Protein AF-A0A060Z8V2-F1 (afdb_monomer)

Foldseek 3Di:
DWDWDWDWDDDDQKIKIKIKTWDFDQDPDVRDTDIDIDIDIDIDGNQDFWDWDWDDDQWKIKIKIFRAQDDDQWWKDKQHDTDDPVQCVPAWDDDNGMIIGIDTLPDPSKAWADDDQFKTKIKMKMFTARPPPRDTSDIDMDIDIHGHHQWDADPVQKIKGKDFDHPVCQVDAQQQKAKCQSVFGAPDGDRTIGMGIDGLPDRPWDWDDDPQKIKIKIKIFGPPVVVVVCVVVDVDDDTDIDMYMDIDGNDDPPPPPPPPPVPPDPPPVPVDPDDFDKDKFWAPDPVNPHTDDPVCPPPDDDPPDDIDIDMDRPPDPDPVDDDWDAWDWDDPDPDPPDPPIGTPHHGTD

Organism: Oncorhynchus mykiss (NCBI:txid8022)

Radius of gyration: 38.15 Å; Cα contacts (8 Å, |Δi|>4): 602; chains: 1; bounding box: 82×90×103 Å

Structure (mmCIF, N/CA/C/O backbone):
data_AF-A0A060Z8V2-F1
#
_entry.id   AF-A0A060Z8V2-F1
#
loop_
_atom_site.group_PDB
_atom_site.id
_atom_site.type_symbol
_atom_site.label_atom_id
_atom_site.label_alt_id
_atom_site.label_comp_id
_atom_site.label_asym_id
_atom_site.label_entity_id
_atom_site.label_seq_id
_atom_site.pdbx_PDB_ins_code
_atom_site.Cartn_x
_atom_site.Cartn_y
_atom_site.Cartn_z
_atom_site.occupancy
_atom_site.B_iso_or_equiv
_atom_site.auth_seq_id
_atom_site.auth_comp_id
_atom_site.auth_asym_id
_atom_site.auth_atom_id
_atom_site.pdbx_PDB_model_num
ATOM 1 N N . MET A 1 1 ? 24.775 12.711 -65.629 1.00 46.62 1 MET A N 1
ATOM 2 C CA . MET A 1 1 ? 23.361 12.541 -65.232 1.00 46.62 1 MET A CA 1
ATOM 3 C C . MET A 1 1 ? 23.332 11.423 -64.206 1.00 46.62 1 MET A C 1
ATOM 5 O O . MET A 1 1 ? 23.812 10.347 -64.530 1.00 46.62 1 MET A O 1
ATOM 9 N N . LEU A 1 2 ? 22.910 11.700 -62.969 1.00 48.84 2 LEU A N 1
ATOM 10 C CA . LEU A 1 2 ? 22.766 10.667 -61.941 1.00 48.84 2 LEU A CA 1
ATOM 11 C C . LEU A 1 2 ? 21.395 10.017 -62.152 1.00 48.84 2 LEU A C 1
ATOM 13 O O . LEU A 1 2 ? 20.379 10.698 -62.036 1.00 48.84 2 LEU A O 1
ATOM 17 N N . LEU A 1 3 ? 21.366 8.739 -62.514 1.00 54.56 3 LEU A N 1
ATOM 18 C CA . LEU A 1 3 ? 20.147 7.935 -62.470 1.00 54.56 3 LEU A CA 1
ATOM 19 C C . LEU A 1 3 ? 20.159 7.195 -61.136 1.00 54.56 3 LEU A C 1
ATOM 21 O O . LEU A 1 3 ? 21.141 6.522 -60.821 1.00 54.56 3 LEU A O 1
ATOM 25 N N . THR A 1 4 ? 19.101 7.364 -60.347 1.00 60.22 4 THR A N 1
ATOM 26 C CA . THR A 1 4 ? 18.948 6.707 -59.050 1.00 60.22 4 THR A CA 1
ATOM 27 C C . THR A 1 4 ? 17.683 5.863 -59.038 1.00 60.22 4 THR A C 1
ATOM 29 O O . THR A 1 4 ? 16.629 6.294 -59.508 1.00 60.22 4 THR A O 1
ATOM 32 N N . SER A 1 5 ? 17.785 4.645 -58.506 1.00 66.06 5 SER A N 1
ATOM 33 C CA . SER A 1 5 ? 16.625 3.818 -58.168 1.00 66.06 5 SER A CA 1
ATOM 34 C C . SER A 1 5 ? 16.746 3.368 -56.714 1.00 66.06 5 SER A C 1
ATOM 36 O O . SER A 1 5 ? 17.810 2.923 -56.277 1.00 66.06 5 SER A O 1
ATOM 38 N N . LEU A 1 6 ? 15.676 3.575 -55.943 1.00 72.19 6 LEU A N 1
ATOM 39 C CA . LEU A 1 6 ? 15.594 3.189 -54.538 1.00 72.19 6 LEU A CA 1
ATOM 40 C C . LEU A 1 6 ? 14.710 1.950 -54.432 1.00 72.19 6 LEU A C 1
ATOM 42 O O . LEU A 1 6 ? 13.534 1.993 -54.797 1.00 72.19 6 LEU A O 1
ATOM 46 N N . GLN A 1 7 ? 15.268 0.864 -53.909 1.00 77.56 7 GLN A N 1
ATOM 47 C CA . GLN A 1 7 ? 14.548 -0.378 -53.668 1.00 77.56 7 GLN A CA 1
ATOM 48 C C . GLN A 1 7 ? 14.432 -0.624 -52.163 1.00 77.56 7 GLN A C 1
ATOM 50 O O . GLN A 1 7 ? 15.416 -0.554 -51.430 1.00 77.56 7 GLN A O 1
ATOM 55 N N . ARG A 1 8 ? 13.212 -0.917 -51.703 1.00 76.94 8 ARG A N 1
ATOM 56 C CA . ARG A 1 8 ? 12.919 -1.281 -50.313 1.00 76.94 8 ARG A CA 1
ATOM 57 C C . ARG A 1 8 ? 12.681 -2.784 -50.228 1.00 76.94 8 ARG A C 1
ATOM 59 O O . ARG A 1 8 ? 11.826 -3.300 -50.948 1.00 76.94 8 ARG A O 1
ATOM 66 N N . ARG A 1 9 ? 13.389 -3.464 -49.327 1.00 69.69 9 ARG A N 1
ATOM 67 C CA . ARG A 1 9 ? 13.167 -4.878 -48.995 1.00 69.69 9 ARG A CA 1
ATOM 68 C C . ARG A 1 9 ? 13.021 -5.019 -47.481 1.00 69.69 9 ARG A C 1
ATOM 70 O O . ARG A 1 9 ? 13.841 -4.481 -46.746 1.00 69.69 9 ARG A O 1
ATOM 77 N N . ALA A 1 10 ? 11.976 -5.708 -47.033 1.00 60.00 10 ALA A N 1
ATOM 78 C CA . ALA A 1 10 ? 11.732 -5.986 -45.620 1.00 60.00 10 ALA A CA 1
ATOM 79 C C . ALA A 1 10 ? 11.702 -7.503 -45.410 1.00 60.00 10 ALA A C 1
ATOM 81 O O . ALA A 1 10 ? 10.853 -8.182 -45.987 1.00 60.00 10 ALA A O 1
ATOM 82 N N . GLU A 1 11 ? 12.635 -8.023 -44.616 1.00 57.53 11 GLU A N 1
ATOM 83 C CA . GLU A 1 11 ? 12.756 -9.444 -44.273 1.00 57.53 11 GLU A CA 1
ATOM 84 C C . GLU A 1 11 ? 13.191 -9.560 -42.799 1.00 57.53 11 GLU A C 1
ATOM 86 O O . GLU A 1 11 ? 14.096 -8.857 -42.365 1.00 57.53 11 GLU A O 1
ATOM 91 N N . GLN A 1 12 ? 12.528 -10.425 -42.019 1.00 54.12 12 GLN A N 1
ATOM 92 C CA . GLN A 1 12 ? 12.925 -10.807 -40.647 1.00 54.12 12 GLN A CA 1
ATOM 93 C C . GLN A 1 12 ? 13.334 -9.644 -39.706 1.00 54.12 12 GLN A C 1
ATOM 95 O O . GLN A 1 12 ? 14.380 -9.694 -39.068 1.00 54.12 12 GLN A O 1
ATOM 100 N N . GLY A 1 13 ? 12.511 -8.593 -39.595 1.00 55.09 13 GLY A N 1
ATOM 101 C CA . GLY A 1 13 ? 12.760 -7.485 -38.650 1.00 55.09 13 GLY A CA 1
ATOM 102 C C . GLY A 1 13 ? 13.872 -6.520 -39.073 1.00 55.09 13 GLY A C 1
ATOM 103 O O . GLY A 1 13 ? 14.322 -5.698 -38.276 1.00 55.09 13 GLY A O 1
ATOM 104 N N . VAL A 1 14 ? 14.317 -6.608 -40.327 1.00 63.09 14 VAL A N 1
ATOM 105 C CA . VAL A 1 14 ? 15.277 -5.692 -40.931 1.00 63.09 14 VAL A CA 1
ATOM 106 C C . VAL A 1 14 ? 14.667 -5.105 -42.201 1.00 63.09 14 VAL A C 1
ATOM 108 O O . VAL A 1 14 ? 14.239 -5.826 -43.108 1.00 63.09 14 VAL A O 1
ATOM 111 N N . THR A 1 15 ? 14.649 -3.778 -42.283 1.00 73.19 15 THR A N 1
ATOM 112 C CA . THR A 1 15 ? 14.305 -3.049 -43.501 1.00 73.19 15 THR A CA 1
ATOM 113 C C . THR A 1 15 ? 15.592 -2.551 -44.159 1.00 73.19 15 THR A C 1
ATOM 115 O O . THR A 1 15 ? 16.262 -1.656 -43.647 1.00 73.19 15 THR A O 1
ATOM 118 N N . THR A 1 16 ? 15.929 -3.098 -45.327 1.00 77.81 16 THR A N 1
ATOM 119 C CA . THR A 1 16 ? 17.090 -2.672 -46.121 1.00 77.81 16 THR A CA 1
ATOM 120 C C . THR A 1 16 ? 16.641 -1.736 -47.239 1.00 77.81 16 THR A C 1
ATOM 122 O O . THR A 1 16 ? 15.755 -2.061 -48.039 1.00 77.81 16 THR A O 1
ATOM 125 N N . PHE A 1 17 ? 17.265 -0.564 -47.299 1.00 81.94 17 PHE A N 1
ATOM 126 C CA . PHE A 1 17 ? 17.132 0.402 -48.380 1.00 81.94 17 PHE A CA 1
ATOM 127 C C . PHE A 1 17 ? 18.357 0.304 -49.279 1.00 81.94 17 PHE A C 1
ATOM 129 O O . PHE A 1 17 ? 19.457 0.673 -48.874 1.00 81.94 17 PHE A O 1
ATOM 136 N N . THR A 1 18 ? 18.159 -0.166 -50.503 1.00 81.88 18 THR A N 1
ATOM 137 C CA . THR A 1 18 ? 19.224 -0.277 -51.499 1.00 81.88 18 THR A CA 1
ATOM 138 C C . THR A 1 18 ? 19.083 0.860 -52.498 1.00 81.88 18 THR A C 1
ATOM 140 O O . THR A 1 18 ? 18.061 0.982 -53.178 1.00 81.88 18 THR A O 1
ATOM 143 N N . LEU A 1 19 ? 20.110 1.699 -52.593 1.00 84.44 19 LEU A N 1
ATOM 144 C CA . LEU A 1 19 ? 20.200 2.781 -53.563 1.00 84.44 19 LEU A CA 1
ATOM 145 C C . LEU A 1 19 ? 21.204 2.402 -54.651 1.00 84.44 19 LEU A C 1
ATOM 147 O O . LEU A 1 19 ? 22.403 2.292 -54.393 1.00 84.44 19 LEU A O 1
ATOM 151 N N . GLN A 1 20 ? 20.721 2.240 -55.881 1.00 84.31 20 GLN A N 1
ATOM 152 C CA . GLN A 1 20 ? 21.592 2.074 -57.042 1.00 84.31 20 GLN A CA 1
ATOM 153 C C . GLN A 1 20 ? 21.981 3.444 -57.598 1.00 84.31 20 GLN A C 1
ATOM 155 O O . GLN A 1 20 ? 21.117 4.255 -57.940 1.00 84.31 20 GLN A O 1
ATOM 160 N N . LEU A 1 21 ? 23.286 3.691 -57.693 1.00 84.25 21 LEU A N 1
ATOM 161 C CA . LEU A 1 21 ? 23.887 4.917 -58.204 1.00 84.25 21 LEU A CA 1
ATOM 162 C C . LEU A 1 21 ? 24.627 4.609 -59.504 1.00 84.25 21 LEU A C 1
ATOM 164 O O . LEU A 1 21 ? 25.499 3.745 -59.529 1.00 84.25 21 LEU A O 1
ATOM 168 N N . ILE A 1 22 ? 24.328 5.346 -60.573 1.00 85.94 22 ILE A N 1
ATOM 169 C CA . ILE A 1 22 ? 25.101 5.279 -61.820 1.00 85.94 22 ILE A CA 1
ATOM 170 C C . ILE A 1 22 ? 25.837 6.606 -62.015 1.00 85.94 22 ILE A C 1
ATOM 172 O O . ILE A 1 22 ? 25.223 7.652 -62.243 1.00 85.94 22 ILE A O 1
ATOM 176 N N . TYR A 1 23 ? 27.165 6.559 -61.938 1.00 82.62 23 TYR A N 1
ATOM 177 C CA . TYR A 1 23 ? 28.056 7.680 -62.205 1.00 82.62 23 TYR A CA 1
ATOM 178 C C . TYR A 1 23 ? 28.376 7.745 -63.694 1.00 82.62 23 TYR A C 1
ATOM 180 O O . TYR A 1 23 ? 29.042 6.861 -64.223 1.00 82.62 23 TYR A O 1
ATOM 188 N N . GLY A 1 24 ? 27.935 8.807 -64.366 1.00 84.31 24 GLY A N 1
ATOM 189 C CA . GLY A 1 24 ? 28.444 9.171 -65.688 1.00 84.31 24 GLY A CA 1
ATOM 190 C C . GLY A 1 24 ? 29.697 10.029 -65.539 1.00 84.31 24 GLY A C 1
ATOM 191 O O . GLY A 1 24 ? 29.598 11.179 -65.114 1.00 84.31 24 GLY A O 1
ATOM 192 N N . LEU A 1 25 ? 30.850 9.466 -65.872 1.00 83.25 25 LEU A N 1
ATOM 193 C CA . LEU A 1 25 ? 32.164 10.096 -65.862 1.00 83.25 25 LEU A CA 1
ATOM 194 C C . LEU A 1 25 ? 32.609 10.377 -67.302 1.00 83.25 25 LEU A C 1
ATOM 196 O O . LEU A 1 25 ? 32.170 9.719 -68.244 1.00 83.25 25 LEU A O 1
ATOM 200 N N . VAL A 1 26 ? 33.488 11.357 -67.476 1.00 85.31 26 VAL A N 1
ATOM 201 C CA . VAL A 1 26 ? 34.112 11.665 -68.768 1.00 85.31 26 VAL A CA 1
ATOM 202 C C . VAL A 1 26 ? 35.616 11.560 -68.578 1.00 85.31 26 VAL A C 1
ATOM 204 O O . VAL A 1 26 ? 36.175 12.246 -67.722 1.00 85.31 26 VAL A O 1
ATOM 207 N N . VAL A 1 27 ? 36.258 10.670 -69.332 1.00 83.75 27 VAL A N 1
ATOM 208 C CA . VAL A 1 27 ? 37.693 10.386 -69.198 1.00 83.75 27 VAL A CA 1
ATOM 209 C C . VAL A 1 27 ? 38.488 11.344 -70.084 1.00 83.75 27 VAL A C 1
ATOM 211 O O . VAL A 1 27 ? 38.188 11.492 -71.267 1.00 83.75 27 VAL A O 1
ATOM 214 N N . PHE A 1 28 ? 39.482 12.022 -69.509 1.00 83.38 28 PHE A N 1
ATOM 215 C CA . PHE A 1 28 ? 40.353 12.976 -70.203 1.00 83.38 28 PHE A CA 1
ATOM 216 C C . PHE A 1 28 ? 41.676 12.300 -70.617 1.00 83.38 28 PHE A C 1
ATOM 218 O O . PHE A 1 28 ? 42.195 11.522 -69.813 1.00 83.38 28 PHE A O 1
ATOM 225 N N . PRO A 1 29 ? 42.271 12.627 -71.787 1.00 80.25 29 PRO A N 1
ATOM 226 C CA . PRO A 1 29 ? 41.904 13.690 -72.734 1.00 80.25 29 PRO A CA 1
ATOM 227 C C . PRO A 1 29 ? 40.884 13.303 -73.807 1.00 80.25 29 PRO A C 1
ATOM 229 O O . PRO A 1 29 ? 40.410 14.192 -74.509 1.00 80.25 29 PRO A O 1
ATOM 232 N N . GLU A 1 30 ? 40.530 12.024 -73.963 1.00 86.31 30 GLU A N 1
ATOM 233 C CA . GLU A 1 30 ? 39.700 11.584 -75.095 1.00 86.31 30 GLU A CA 1
ATOM 234 C C . GLU A 1 30 ? 38.218 12.002 -74.997 1.00 86.31 30 GLU A C 1
ATOM 236 O O . GLU A 1 30 ? 37.453 11.776 -75.933 1.00 86.31 30 GLU A O 1
ATOM 241 N N . TYR A 1 31 ? 37.800 12.610 -73.881 1.00 83.06 31 TYR A N 1
ATOM 242 C CA . TYR A 1 31 ? 36.415 12.982 -73.560 1.00 83.06 31 TYR A CA 1
ATOM 243 C C . TYR A 1 31 ? 35.413 11.829 -73.734 1.00 83.06 31 TYR A C 1
ATOM 245 O O . TYR A 1 31 ? 34.228 12.044 -73.999 1.00 83.06 31 TYR A O 1
ATOM 253 N N . ALA A 1 32 ? 35.878 10.590 -73.570 1.00 86.19 32 ALA A N 1
ATOM 254 C CA . ALA A 1 32 ? 35.044 9.411 -73.725 1.00 86.19 32 ALA A CA 1
ATOM 255 C C . ALA A 1 32 ? 34.073 9.285 -72.532 1.00 86.19 32 ALA A C 1
ATOM 257 O O . ALA A 1 32 ? 34.509 9.394 -71.378 1.00 86.19 32 ALA A O 1
ATOM 258 N N . PRO A 1 33 ? 32.768 9.047 -72.771 1.00 85.81 33 PRO A N 1
ATOM 259 C CA . PRO A 1 33 ? 31.816 8.796 -71.699 1.00 85.81 33 PRO A CA 1
ATOM 260 C C . PRO A 1 33 ? 32.064 7.411 -71.089 1.00 85.81 33 PRO A C 1
ATOM 262 O O . PRO A 1 33 ? 32.161 6.410 -71.796 1.00 85.81 33 PRO A O 1
ATOM 265 N N . PHE A 1 34 ? 32.126 7.350 -69.765 1.00 84.75 34 PHE A N 1
ATOM 266 C CA . PHE A 1 34 ? 32.297 6.127 -68.991 1.00 84.75 34 PHE A CA 1
ATOM 267 C C . PHE A 1 34 ? 31.251 6.075 -67.880 1.00 84.75 34 PHE A C 1
ATOM 269 O O . PHE A 1 34 ? 31.058 7.053 -67.163 1.00 84.75 34 PHE A O 1
ATOM 276 N N . SER A 1 35 ? 30.570 4.943 -67.715 1.00 84.88 35 SER A N 1
ATOM 277 C CA . SER A 1 35 ? 29.581 4.764 -66.650 1.00 84.88 35 SER A CA 1
ATOM 278 C C . SER A 1 35 ? 30.057 3.755 -65.615 1.00 84.88 35 SER A C 1
ATOM 280 O O . SER A 1 35 ? 30.397 2.628 -65.972 1.00 84.88 35 SER A O 1
ATOM 282 N N . HIS A 1 36 ? 30.006 4.123 -64.337 1.00 85.88 36 HIS A N 1
ATOM 283 C CA . HIS A 1 36 ? 30.272 3.219 -63.221 1.00 85.88 36 HIS A CA 1
ATOM 284 C C . HIS A 1 36 ? 29.033 3.090 -62.338 1.00 85.88 36 HIS A C 1
ATOM 286 O O . HIS A 1 36 ? 28.435 4.098 -61.973 1.00 85.88 36 HIS A O 1
ATOM 292 N N . SER A 1 37 ? 28.650 1.862 -61.993 1.00 85.75 37 SER A N 1
ATOM 293 C CA . SER A 1 37 ? 27.518 1.613 -61.096 1.00 85.75 37 SER A CA 1
ATOM 294 C C . SER A 1 37 ? 28.029 1.276 -59.701 1.00 85.75 37 SER A C 1
ATOM 296 O O . SER A 1 37 ? 28.904 0.426 -59.565 1.00 85.75 37 SER A O 1
ATOM 298 N N . ALA A 1 38 ? 27.462 1.912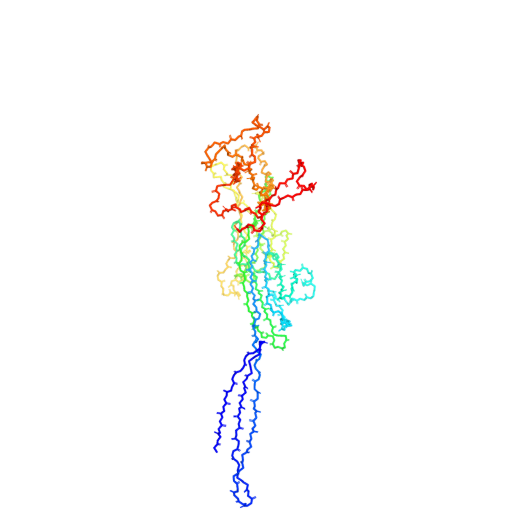 -58.681 1.00 85.56 38 ALA A N 1
ATOM 299 C CA . ALA A 1 38 ? 27.678 1.580 -57.281 1.00 85.56 38 ALA A CA 1
ATOM 300 C C . ALA A 1 38 ? 26.342 1.334 -56.584 1.00 85.56 38 ALA A C 1
ATOM 302 O O . ALA A 1 38 ? 25.294 1.827 -57.007 1.00 85.56 38 ALA A O 1
ATOM 303 N N . VAL A 1 39 ? 26.394 0.576 -55.498 1.00 85.69 39 VAL A N 1
ATOM 304 C CA . VAL A 1 39 ? 25.235 0.270 -54.666 1.00 85.69 39 VAL A CA 1
ATOM 305 C C . VAL A 1 39 ? 25.535 0.747 -53.255 1.00 85.69 39 VAL A C 1
ATOM 307 O O . VAL A 1 39 ? 26.624 0.501 -52.738 1.00 85.69 39 VAL A O 1
ATOM 310 N N . VAL A 1 40 ? 24.585 1.457 -52.655 1.00 84.31 40 VAL A N 1
ATOM 311 C CA . VAL A 1 40 ? 24.641 1.872 -51.254 1.00 84.31 40 VAL A CA 1
ATOM 312 C C . VAL A 1 40 ? 23.476 1.220 -50.532 1.00 84.31 40 VAL A C 1
ATOM 314 O O . VAL A 1 40 ? 22.322 1.508 -50.846 1.00 84.31 40 VAL A O 1
ATOM 317 N N . ASP A 1 41 ? 23.790 0.365 -49.566 1.00 82.81 41 ASP A N 1
ATOM 318 C CA . ASP A 1 41 ? 22.797 -0.253 -48.696 1.00 82.81 41 ASP A CA 1
ATOM 319 C C . ASP A 1 41 ? 22.739 0.491 -47.360 1.00 82.81 41 ASP A C 1
ATOM 321 O O . ASP A 1 41 ? 23.760 0.720 -46.709 1.00 82.81 41 ASP A O 1
ATOM 325 N N . ALA A 1 42 ? 21.532 0.861 -46.944 1.00 76.75 42 ALA A N 1
ATOM 326 C CA . ALA A 1 42 ? 21.236 1.338 -45.602 1.00 76.75 42 ALA A CA 1
ATOM 327 C C . ALA A 1 42 ? 20.318 0.323 -44.916 1.00 76.75 42 ALA A C 1
ATOM 329 O O . ALA A 1 42 ? 19.209 0.058 -45.378 1.00 76.75 42 ALA A O 1
ATOM 330 N N . VAL A 1 43 ? 20.794 -0.258 -43.819 1.00 71.88 43 VAL A N 1
ATOM 331 C CA . VAL A 1 43 ? 20.086 -1.300 -43.070 1.00 71.88 43 VAL A CA 1
ATOM 332 C C . VAL A 1 43 ? 19.453 -0.669 -41.834 1.00 71.88 43 VAL A C 1
ATOM 334 O O . VAL A 1 43 ? 20.161 -0.123 -40.989 1.00 71.88 43 VAL A O 1
ATOM 337 N N . LEU A 1 44 ? 18.126 -0.729 -41.731 1.00 65.50 44 LEU A N 1
ATOM 338 C CA . LEU A 1 44 ? 17.368 -0.298 -40.561 1.00 65.50 44 LEU A CA 1
ATOM 339 C C . LEU A 1 44 ? 16.880 -1.539 -39.804 1.00 65.50 44 LEU A C 1
ATOM 341 O O . LEU A 1 44 ? 16.162 -2.364 -40.364 1.00 65.50 44 LEU A O 1
ATOM 345 N N . LEU A 1 45 ? 17.259 -1.669 -38.535 1.00 59.41 45 LEU A N 1
ATOM 346 C CA . LEU A 1 45 ? 16.657 -2.653 -37.636 1.00 59.41 45 LEU A CA 1
ATOM 347 C C . LEU A 1 45 ? 15.259 -2.154 -37.244 1.00 59.41 45 LEU A C 1
ATOM 349 O O . LEU A 1 45 ? 15.135 -1.044 -36.722 1.00 59.41 45 LEU A O 1
ATOM 353 N N . ASP A 1 46 ? 14.219 -2.958 -37.465 1.00 58.03 46 ASP A N 1
ATOM 354 C CA . ASP A 1 46 ? 12.867 -2.681 -36.969 1.00 58.03 46 ASP A CA 1
ATOM 355 C C . ASP A 1 46 ? 12.812 -3.022 -35.467 1.00 58.03 46 ASP A C 1
ATOM 357 O O . ASP A 1 46 ? 12.260 -4.036 -35.040 1.00 58.03 46 ASP A O 1
ATOM 361 N N . ILE A 1 47 ? 13.455 -2.183 -34.646 1.00 60.22 47 ILE A N 1
ATOM 362 C CA . ILE A 1 47 ? 13.501 -2.338 -33.188 1.00 60.22 47 ILE A CA 1
ATOM 363 C C . ILE A 1 47 ? 12.118 -1.997 -32.625 1.00 60.22 47 ILE A C 1
ATOM 365 O O . ILE A 1 47 ? 11.751 -0.827 -32.497 1.00 60.22 47 ILE A O 1
ATOM 369 N N . VAL A 1 48 ? 11.338 -3.023 -32.284 1.00 65.62 48 VAL A N 1
ATOM 370 C CA . VAL A 1 48 ? 10.110 -2.854 -31.497 1.00 65.62 48 VAL A CA 1
ATOM 371 C C . VAL A 1 48 ? 10.512 -2.488 -30.064 1.00 65.62 48 VAL A C 1
ATOM 373 O O . VAL A 1 48 ? 11.203 -3.279 -29.424 1.00 65.62 48 VAL A O 1
ATOM 376 N N . PRO A 1 49 ? 10.123 -1.310 -29.546 1.00 73.56 49 PRO A N 1
ATOM 377 C CA . PRO A 1 49 ? 10.475 -0.921 -28.188 1.00 73.56 49 PRO A CA 1
ATOM 378 C C . PRO A 1 49 ? 9.786 -1.834 -27.162 1.00 73.56 49 PRO A C 1
ATOM 380 O O . PRO A 1 49 ? 8.659 -2.278 -27.408 1.00 73.56 49 PRO A O 1
ATOM 383 N N . PRO A 1 50 ? 10.416 -2.071 -25.997 1.00 85.81 50 PRO A N 1
ATOM 384 C CA . PRO A 1 50 ? 9.823 -2.880 -24.941 1.00 85.81 50 PR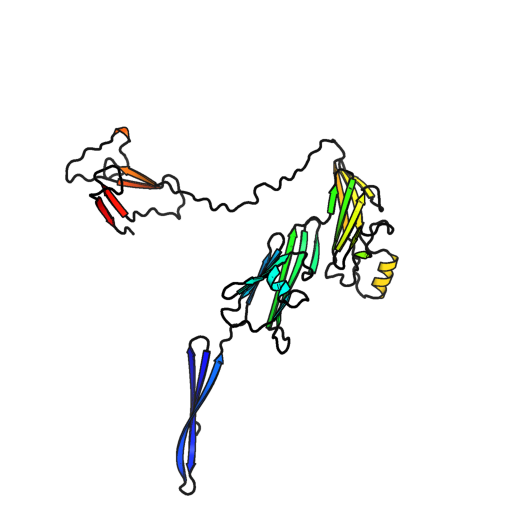O A CA 1
ATOM 385 C C . PRO A 1 50 ? 8.509 -2.262 -24.452 1.00 85.81 50 PRO A C 1
ATOM 387 O O . PRO A 1 50 ? 8.356 -1.035 -24.362 1.00 85.81 50 PRO A O 1
ATOM 390 N N . SER A 1 51 ? 7.552 -3.122 -24.121 1.00 88.62 51 SER A N 1
ATOM 391 C CA . SER A 1 51 ? 6.267 -2.719 -23.555 1.00 88.62 51 SER A CA 1
ATOM 392 C C . SER A 1 51 ? 6.191 -3.058 -22.076 1.00 88.62 51 SER A C 1
ATOM 394 O O . SER A 1 51 ? 6.671 -4.097 -21.641 1.00 88.62 51 SER A O 1
ATOM 396 N N . VAL A 1 52 ? 5.556 -2.173 -21.311 1.00 93.00 52 VAL A N 1
ATOM 397 C CA . VAL A 1 52 ? 5.318 -2.359 -19.879 1.00 93.00 52 VAL A CA 1
ATOM 398 C C . VAL A 1 52 ? 3.816 -2.331 -19.653 1.00 93.00 52 VAL A C 1
ATOM 400 O O . VAL A 1 52 ? 3.132 -1.425 -20.137 1.00 93.00 52 VAL A O 1
ATOM 403 N N . THR A 1 53 ? 3.313 -3.335 -18.950 1.00 93.19 53 THR A N 1
ATOM 404 C CA . THR A 1 53 ? 1.908 -3.467 -18.557 1.00 93.19 53 THR A CA 1
ATOM 405 C C . THR A 1 53 ? 1.831 -3.819 -17.081 1.00 93.19 53 THR A C 1
ATOM 407 O O . THR A 1 53 ? 2.830 -4.214 -16.483 1.00 93.19 53 THR A O 1
ATOM 410 N N . GLY A 1 54 ? 0.660 -3.671 -16.468 1.00 94.12 54 GLY A N 1
ATOM 411 C CA . GLY A 1 54 ? 0.510 -4.093 -15.088 1.00 94.12 54 GLY A CA 1
ATOM 412 C C . GLY A 1 54 ? -0.926 -4.152 -14.603 1.00 94.12 54 GLY A C 1
ATOM 413 O O . GLY A 1 54 ? -1.830 -3.566 -15.200 1.00 94.12 54 GLY A O 1
ATOM 414 N N . ASN A 1 55 ? -1.111 -4.890 -13.517 1.00 94.56 55 ASN A N 1
ATOM 415 C CA . ASN A 1 55 ? -2.362 -5.040 -12.790 1.00 94.56 55 ASN A CA 1
ATOM 416 C C . ASN A 1 55 ? -2.077 -5.152 -11.281 1.00 94.56 55 ASN A C 1
ATOM 418 O O . ASN A 1 55 ? -0.921 -5.177 -10.861 1.00 94.56 55 ASN A O 1
ATOM 422 N N . CYS A 1 56 ? -3.129 -5.180 -10.467 1.00 94.50 56 CYS A N 1
ATOM 423 C CA . CYS A 1 56 ? -3.009 -5.357 -9.024 1.00 94.50 56 CYS A CA 1
ATOM 424 C C . CYS A 1 56 ? -3.961 -6.443 -8.545 1.00 94.50 56 CYS A C 1
ATOM 426 O O . CYS A 1 56 ? -5.093 -6.532 -9.028 1.00 94.50 56 CYS A O 1
ATOM 428 N N . ASP A 1 57 ? -3.508 -7.218 -7.565 1.00 92.94 57 ASP A N 1
ATOM 429 C CA . ASP A 1 57 ? -4.368 -8.087 -6.770 1.00 92.94 57 ASP A CA 1
ATOM 430 C C . ASP A 1 57 ? -4.757 -7.390 -5.445 1.00 92.94 57 ASP A C 1
ATOM 432 O O . ASP A 1 57 ? -4.778 -6.159 -5.356 1.00 92.94 57 ASP A O 1
ATOM 436 N N . GLN A 1 58 ? -5.129 -8.158 -4.418 1.00 89.56 58 GLN A N 1
ATOM 437 C CA . GLN A 1 58 ? -5.529 -7.620 -3.114 1.00 89.56 58 GLN A CA 1
ATOM 438 C C . GLN A 1 58 ? -4.366 -7.055 -2.279 1.00 89.56 58 GLN A C 1
ATOM 440 O O . GLN A 1 58 ? -4.614 -6.269 -1.362 1.00 89.56 58 GLN A O 1
ATOM 445 N N . GLU A 1 59 ? -3.121 -7.443 -2.562 1.00 90.44 59 GLU A N 1
ATOM 446 C CA . GLU A 1 59 ? -1.935 -7.110 -1.763 1.00 90.44 59 GLU A CA 1
ATOM 447 C C . GLU A 1 59 ? -0.737 -6.612 -2.583 1.00 90.44 59 GLU A C 1
ATOM 449 O O . GLU A 1 59 ? 0.104 -5.895 -2.041 1.00 90.44 59 GLU A O 1
ATOM 454 N N . ASN A 1 60 ? -0.652 -6.942 -3.869 1.00 95.06 60 ASN A N 1
ATOM 455 C CA . ASN A 1 60 ? 0.528 -6.761 -4.700 1.00 95.06 60 ASN A CA 1
ATOM 456 C C . ASN A 1 60 ? 0.218 -6.056 -6.025 1.00 95.06 60 ASN A C 1
ATOM 458 O O . ASN A 1 60 ? -0.847 -6.210 -6.628 1.00 95.06 60 ASN A O 1
ATOM 462 N N . PHE A 1 61 ? 1.214 -5.313 -6.493 1.00 96.00 61 PHE A N 1
ATOM 463 C CA . PHE A 1 61 ? 1.361 -4.881 -7.873 1.00 96.00 61 PHE A CA 1
ATOM 464 C C . PHE A 1 61 ? 2.016 -5.992 -8.691 1.00 96.00 61 PHE A C 1
ATOM 466 O O . PHE A 1 61 ? 3.000 -6.578 -8.243 1.00 96.00 61 PHE A O 1
ATOM 473 N N . HIS A 1 62 ? 1.535 -6.190 -9.914 1.00 95.62 62 HIS A N 1
ATOM 474 C CA . HIS A 1 62 ? 2.124 -7.069 -10.921 1.00 95.62 62 HIS A CA 1
ATOM 475 C C . HIS A 1 62 ? 2.479 -6.234 -12.144 1.00 95.62 62 HIS A C 1
ATOM 477 O O . HIS A 1 62 ? 1.586 -5.742 -12.834 1.00 95.62 62 HIS A O 1
ATOM 483 N N . ILE A 1 63 ? 3.772 -6.041 -12.402 1.00 95.12 63 ILE A N 1
ATOM 484 C CA . ILE A 1 63 ? 4.270 -5.274 -13.550 1.00 95.12 63 ILE A CA 1
ATOM 485 C C . ILE A 1 63 ? 4.989 -6.219 -14.502 1.00 95.12 63 ILE A C 1
ATOM 487 O O . ILE A 1 63 ? 6.024 -6.770 -14.144 1.00 95.12 63 ILE A O 1
ATOM 491 N N . THR A 1 64 ? 4.490 -6.363 -15.724 1.00 93.94 64 THR A N 1
ATOM 492 C CA . THR A 1 64 ? 5.094 -7.215 -16.752 1.00 93.94 64 THR A CA 1
ATOM 493 C C . THR A 1 64 ? 5.805 -6.358 -17.791 1.00 93.94 64 THR A C 1
ATOM 495 O O . THR A 1 64 ? 5.209 -5.452 -18.385 1.00 93.94 64 THR A O 1
ATOM 498 N N . VAL A 1 65 ? 7.085 -6.653 -18.009 1.00 91.44 65 VAL A N 1
ATOM 499 C CA . VAL A 1 65 ? 7.929 -6.031 -19.030 1.00 91.44 65 VAL A CA 1
ATOM 500 C C . VAL A 1 65 ? 8.170 -7.051 -20.135 1.00 91.44 65 VAL A C 1
ATOM 502 O O . VAL A 1 65 ? 8.882 -8.028 -19.932 1.00 91.44 65 VAL A O 1
ATOM 505 N N . ASP A 1 66 ? 7.584 -6.805 -21.302 1.00 89.38 66 ASP A N 1
ATOM 506 C CA . ASP A 1 66 ? 7.744 -7.621 -22.509 1.00 89.38 66 ASP A CA 1
ATOM 507 C C . ASP A 1 66 ? 8.797 -6.981 -23.423 1.00 89.38 66 ASP A C 1
ATOM 509 O O . ASP A 1 66 ? 8.675 -5.812 -23.818 1.00 89.38 66 ASP A O 1
ATOM 513 N N . TYR A 1 67 ? 9.833 -7.757 -23.744 1.00 85.75 67 TYR A N 1
ATOM 514 C CA . TYR A 1 67 ? 10.959 -7.371 -24.592 1.00 85.75 67 TYR A CA 1
ATOM 515 C C . TYR A 1 67 ? 11.088 -8.247 -25.858 1.00 85.75 67 TYR A C 1
ATOM 517 O O . TYR A 1 67 ? 12.075 -8.133 -26.587 1.00 85.75 67 TYR A O 1
ATOM 525 N N . ARG A 1 68 ? 10.074 -9.076 -26.167 1.00 72.31 68 ARG A N 1
ATOM 526 C CA . ARG A 1 68 ? 9.879 -9.819 -27.432 1.00 72.31 68 ARG A CA 1
ATOM 527 C C . ARG A 1 68 ? 11.138 -10.481 -28.015 1.00 72.31 68 ARG A C 1
ATOM 529 O O . ARG A 1 68 ? 11.445 -10.284 -29.193 1.00 72.31 68 ARG A O 1
ATOM 536 N N . ASN A 1 69 ? 11.833 -11.298 -27.222 1.00 59.72 69 ASN A N 1
ATOM 537 C CA . ASN A 1 69 ? 13.017 -12.079 -27.630 1.00 59.72 69 ASN A CA 1
ATOM 538 C C . ASN A 1 69 ? 14.215 -11.250 -28.138 1.00 59.72 69 ASN A C 1
ATOM 540 O O . ASN A 1 69 ? 15.059 -11.772 -28.868 1.00 59.72 69 ASN A O 1
ATOM 544 N N . GLN A 1 70 ? 14.305 -9.967 -27.787 1.00 62.41 70 GLN A N 1
ATOM 545 C CA . GLN A 1 70 ? 15.531 -9.185 -27.969 1.00 62.41 70 GLN A CA 1
ATOM 546 C C . GLN A 1 70 ? 16.402 -9.296 -26.716 1.00 62.41 70 GLN A C 1
ATOM 548 O O . GLN A 1 70 ? 15.870 -9.393 -25.616 1.00 62.41 70 GLN A O 1
ATOM 553 N N . ASP A 1 71 ? 17.729 -9.235 -26.847 1.00 64.25 71 ASP A N 1
ATOM 554 C CA . ASP A 1 71 ? 18.576 -9.113 -25.657 1.00 64.25 71 ASP A CA 1
ATOM 555 C C . ASP A 1 71 ? 18.186 -7.828 -24.899 1.00 64.25 71 ASP A C 1
ATOM 557 O O . ASP A 1 71 ? 18.188 -6.743 -25.500 1.00 64.25 71 ASP A O 1
ATOM 561 N N . PRO A 1 72 ? 17.816 -7.913 -23.606 1.00 67.31 72 PRO A N 1
ATOM 562 C CA . PRO A 1 72 ? 17.319 -6.768 -22.860 1.00 67.31 72 PRO A CA 1
ATOM 563 C C . PRO A 1 72 ? 18.419 -5.711 -22.730 1.00 67.31 72 PRO A C 1
ATOM 565 O O . PRO A 1 72 ? 19.362 -5.833 -21.951 1.00 67.31 72 PRO A O 1
ATOM 568 N N . PHE A 1 73 ? 18.287 -4.637 -23.508 1.00 77.12 73 PHE A N 1
ATOM 569 C CA . PHE A 1 73 ? 19.210 -3.505 -23.515 1.00 77.12 73 PHE A CA 1
ATOM 570 C C . PHE A 1 73 ? 18.637 -2.318 -22.716 1.00 77.12 73 PHE A C 1
ATOM 572 O O . PHE A 1 73 ? 18.452 -1.207 -23.216 1.00 77.12 73 PHE A O 1
ATOM 579 N N . PHE A 1 74 ? 18.288 -2.560 -21.454 1.00 87.19 74 PHE A N 1
ATOM 580 C CA . PHE A 1 74 ? 17.780 -1.536 -20.540 1.00 87.19 74 PHE A CA 1
ATOM 581 C C . PHE A 1 74 ? 18.035 -1.924 -19.085 1.00 87.19 74 PHE A C 1
ATOM 583 O O . PHE A 1 74 ? 18.159 -3.099 -18.751 1.00 87.19 74 PHE A O 1
ATOM 590 N N . VAL A 1 75 ? 18.073 -0.925 -18.207 1.00 89.50 75 VAL A N 1
ATOM 591 C CA . VAL A 1 75 ? 17.994 -1.130 -16.756 1.00 89.50 75 VAL A CA 1
ATOM 592 C C . VAL A 1 75 ? 16.618 -0.711 -16.265 1.00 89.50 75 VAL A C 1
ATOM 594 O O . VAL A 1 75 ? 16.026 0.236 -16.786 1.00 89.50 75 VAL A O 1
ATOM 597 N N . VAL A 1 76 ? 16.098 -1.416 -15.267 1.00 91.50 76 VAL A N 1
ATOM 598 C CA . VAL A 1 76 ? 14.778 -1.133 -14.701 1.00 91.50 76 VAL A CA 1
ATOM 599 C C . VAL A 1 76 ? 14.943 -0.304 -13.434 1.00 91.50 76 VAL A C 1
ATOM 601 O O . VAL A 1 76 ? 15.689 -0.675 -12.531 1.00 91.50 76 VAL A O 1
ATOM 604 N N . LEU A 1 77 ? 14.238 0.817 -13.357 1.00 92.38 77 LEU A N 1
ATOM 605 C CA . LEU A 1 77 ? 14.077 1.622 -12.154 1.00 92.38 77 LEU A CA 1
ATOM 606 C C . LEU A 1 77 ? 12.669 1.380 -11.607 1.00 92.38 77 LEU A C 1
ATOM 608 O O . LEU A 1 77 ? 11.694 1.615 -12.318 1.00 92.38 77 LEU A O 1
ATOM 612 N N . VAL A 1 78 ? 12.569 0.925 -10.360 1.00 93.69 78 VAL A N 1
ATOM 613 C CA . VAL A 1 78 ? 11.301 0.706 -9.658 1.00 93.69 78 VAL A CA 1
ATOM 614 C C . VAL A 1 78 ? 11.207 1.714 -8.519 1.00 93.69 78 VAL A C 1
ATOM 616 O O . VAL A 1 78 ? 12.060 1.743 -7.631 1.00 93.69 78 VAL A O 1
ATOM 619 N N . GLY A 1 79 ? 10.211 2.595 -8.571 1.00 91.50 79 GLY A N 1
ATOM 620 C CA . GLY A 1 79 ? 10.114 3.754 -7.693 1.00 91.50 79 GLY A CA 1
ATOM 621 C C . GLY A 1 79 ? 11.362 4.631 -7.805 1.00 91.50 79 GLY A C 1
ATOM 622 O O . GLY A 1 79 ? 11.557 5.347 -8.785 1.00 91.50 79 GLY A O 1
ATOM 623 N N . LYS A 1 80 ? 12.230 4.558 -6.791 1.00 88.44 80 LYS A N 1
ATOM 624 C CA . LYS A 1 80 ? 13.498 5.309 -6.721 1.00 88.44 80 LYS A CA 1
ATOM 625 C C . LYS A 1 80 ? 14.741 4.418 -6.776 1.00 88.44 80 LYS A C 1
ATOM 627 O O . LYS A 1 80 ? 15.855 4.934 -6.700 1.00 88.44 80 LYS A O 1
ATOM 632 N N . ARG A 1 81 ? 14.575 3.098 -6.880 1.00 89.94 81 ARG A N 1
ATOM 633 C CA . ARG A 1 81 ? 15.660 2.123 -6.767 1.00 89.94 81 ARG A CA 1
ATOM 634 C C . ARG A 1 81 ? 15.869 1.383 -8.079 1.00 89.94 81 ARG A C 1
ATOM 636 O O . ARG A 1 81 ? 14.924 0.926 -8.716 1.00 89.94 81 ARG A O 1
ATOM 643 N N . LEU A 1 82 ? 17.131 1.266 -8.486 1.00 89.69 82 LEU A N 1
ATOM 644 C CA . LEU A 1 82 ? 17.498 0.422 -9.617 1.00 89.69 82 LEU A CA 1
ATOM 645 C C . LEU A 1 82 ? 17.292 -1.042 -9.235 1.00 89.69 82 LEU A C 1
ATOM 647 O O . LEU A 1 82 ? 17.706 -1.471 -8.156 1.00 89.69 82 LEU A O 1
ATOM 651 N N . LEU A 1 83 ? 16.671 -1.794 -10.135 1.00 87.69 83 LEU A N 1
ATOM 652 C CA . LEU A 1 83 ? 16.506 -3.231 -10.015 1.00 87.69 83 LEU A CA 1
ATOM 653 C C . LEU A 1 83 ? 17.894 -3.882 -10.040 1.00 87.69 83 LEU A C 1
ATOM 655 O O . LEU A 1 83 ? 18.557 -3.930 -11.076 1.00 87.69 83 LEU A O 1
ATOM 659 N N . ASN A 1 84 ? 18.354 -4.328 -8.874 1.00 84.44 84 ASN A N 1
ATOM 660 C CA . ASN A 1 84 ? 19.612 -5.044 -8.709 1.00 84.44 84 ASN A CA 1
ATOM 661 C C . ASN A 1 84 ? 19.352 -6.555 -8.590 1.00 84.44 84 ASN A C 1
ATOM 663 O O . ASN A 1 84 ? 18.211 -7.006 -8.499 1.00 84.44 84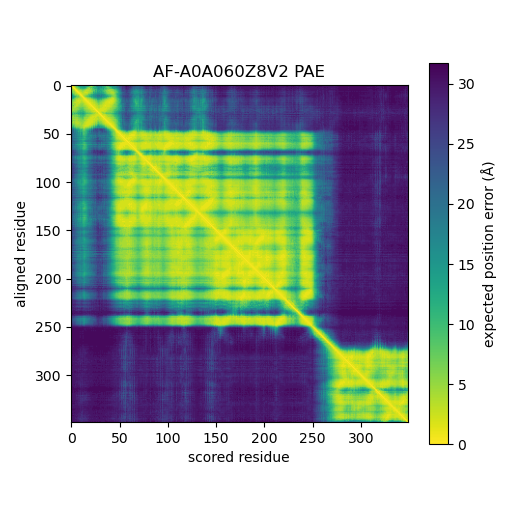 ASN A O 1
ATOM 667 N N . HIS A 1 85 ? 20.427 -7.343 -8.564 1.00 80.25 85 HIS A N 1
ATOM 668 C CA . HIS A 1 85 ? 20.336 -8.802 -8.490 1.00 80.25 85 HIS A CA 1
ATOM 669 C C . HIS A 1 85 ? 19.592 -9.302 -7.237 1.00 80.25 85 HIS A C 1
ATOM 671 O O . HIS A 1 85 ? 18.827 -10.255 -7.321 1.00 80.25 85 HIS A O 1
ATOM 677 N N . GLU A 1 86 ? 19.769 -8.651 -6.083 1.00 78.12 86 GLU A N 1
ATOM 678 C CA . GLU A 1 86 ? 19.067 -9.016 -4.842 1.00 78.12 86 GLU A CA 1
ATOM 679 C C . GLU A 1 86 ? 17.551 -8.798 -4.953 1.00 78.12 86 GLU A C 1
ATOM 681 O O . GLU A 1 86 ? 16.770 -9.666 -4.569 1.00 78.12 86 GLU A O 1
ATOM 686 N N . LEU A 1 87 ? 17.125 -7.663 -5.519 1.00 75.31 87 LEU A N 1
ATOM 687 C CA . LEU A 1 87 ? 15.709 -7.356 -5.713 1.00 75.31 87 LEU A CA 1
ATOM 688 C C . LEU A 1 87 ? 15.067 -8.288 -6.743 1.00 75.31 87 LEU A C 1
ATOM 690 O O . LEU A 1 87 ? 13.932 -8.726 -6.559 1.00 75.31 87 LEU A O 1
ATOM 694 N N . ALA A 1 88 ? 15.808 -8.612 -7.804 1.00 81.00 88 ALA A N 1
ATOM 695 C CA . ALA A 1 88 ? 15.363 -9.540 -8.833 1.00 81.00 88 ALA A CA 1
ATOM 696 C C . ALA A 1 88 ? 15.113 -10.942 -8.254 1.00 81.00 88 ALA A C 1
ATOM 698 O O . ALA A 1 88 ? 14.056 -11.513 -8.487 1.00 81.00 88 ALA A O 1
ATOM 699 N N . GLN A 1 89 ? 16.013 -11.463 -7.415 1.00 80.25 89 GLN A N 1
ATOM 700 C CA . GLN A 1 89 ? 15.833 -12.784 -6.797 1.00 80.25 89 GLN A CA 1
ATOM 701 C C . GLN A 1 89 ? 14.572 -12.903 -5.934 1.00 80.25 89 GLN A C 1
ATOM 703 O O . GLN A 1 89 ? 14.033 -13.998 -5.791 1.00 80.25 89 GLN A O 1
ATOM 708 N N . GLN A 1 90 ? 14.126 -11.802 -5.329 1.00 81.12 90 GLN A N 1
ATOM 709 C CA . GLN A 1 90 ? 13.003 -11.820 -4.398 1.00 81.12 90 GLN A CA 1
ATOM 710 C C . GLN A 1 90 ? 11.652 -11.547 -5.071 1.00 81.12 90 GLN A C 1
ATOM 712 O O . GLN A 1 90 ? 10.638 -12.086 -4.633 1.00 81.12 90 GLN A O 1
ATOM 717 N N . TYR A 1 91 ? 11.625 -10.697 -6.099 1.00 84.06 91 TYR A N 1
ATOM 718 C CA . TYR A 1 91 ? 10.379 -10.114 -6.610 1.00 84.06 91 TYR A CA 1
ATOM 719 C C . TYR A 1 91 ? 10.163 -10.310 -8.109 1.00 84.06 91 TYR A C 1
ATOM 721 O O . TYR A 1 91 ? 9.114 -9.918 -8.621 1.00 84.06 91 TYR A O 1
ATOM 729 N N . LEU A 1 92 ? 11.132 -10.881 -8.827 1.00 88.88 92 LEU A N 1
ATOM 730 C CA . LEU A 1 92 ? 11.070 -11.031 -10.275 1.00 88.88 92 LEU A CA 1
ATOM 731 C C . LEU A 1 92 ? 10.824 -12.488 -10.665 1.00 88.88 92 LEU A C 1
ATOM 733 O O . LEU A 1 92 ? 11.444 -13.411 -10.146 1.00 88.88 92 LEU A O 1
ATOM 737 N N . THR A 1 93 ? 9.899 -12.681 -11.598 1.00 88.94 93 THR A N 1
ATOM 738 C CA . THR A 1 93 ? 9.635 -13.962 -12.256 1.00 88.94 93 THR A CA 1
ATOM 739 C C . THR A 1 93 ? 9.988 -13.822 -13.730 1.00 88.94 93 THR A C 1
ATOM 741 O O . THR A 1 93 ? 9.400 -12.988 -14.420 1.00 88.94 93 THR A O 1
ATOM 744 N N . GLU A 1 94 ? 10.965 -14.597 -14.195 1.00 86.56 94 GLU A N 1
ATOM 745 C CA . GLU A 1 94 ? 11.421 -14.585 -15.590 1.00 86.56 94 GLU A CA 1
ATOM 746 C C . GLU A 1 94 ? 10.550 -15.497 -16.461 1.00 86.56 94 GLU A C 1
ATOM 748 O O . GLU A 1 94 ? 10.205 -16.612 -16.060 1.00 86.56 94 GLU A O 1
ATOM 753 N N . GLY A 1 95 ? 10.209 -15.013 -17.653 1.00 82.62 95 GLY A N 1
ATOM 754 C CA . GLY A 1 95 ? 9.682 -15.800 -18.762 1.00 82.62 95 GLY A CA 1
ATOM 755 C C . GLY A 1 95 ? 10.663 -15.818 -19.938 1.00 82.62 95 GLY A C 1
ATOM 756 O O . GLY A 1 95 ? 11.775 -15.298 -19.851 1.00 82.62 95 GLY A O 1
ATOM 757 N N . ASP A 1 96 ? 10.251 -16.414 -21.058 1.00 75.50 96 ASP A N 1
ATOM 758 C CA . ASP A 1 96 ? 11.112 -16.560 -22.245 1.00 75.50 96 ASP A CA 1
ATOM 759 C C . ASP A 1 96 ? 11.376 -15.222 -22.966 1.00 75.50 96 ASP A C 1
ATOM 761 O O . ASP A 1 96 ? 12.436 -15.031 -23.556 1.00 75.50 96 ASP A O 1
ATOM 765 N N . ALA A 1 97 ? 10.404 -14.303 -22.937 1.00 82.88 97 ALA A N 1
ATOM 766 C CA . ALA A 1 97 ? 10.429 -13.031 -23.673 1.00 82.88 97 ALA A CA 1
ATOM 767 C C . ALA A 1 97 ? 10.000 -11.826 -22.818 1.00 82.88 97 ALA A C 1
ATOM 769 O O . ALA A 1 97 ? 9.879 -10.704 -23.320 1.00 82.88 97 ALA A O 1
ATOM 770 N N . ASP A 1 98 ? 9.712 -12.073 -21.545 1.00 89.50 98 ASP A N 1
ATOM 771 C CA . ASP A 1 98 ? 9.192 -11.112 -20.594 1.00 89.50 98 ASP A CA 1
ATOM 772 C C . ASP A 1 98 ? 9.696 -11.422 -19.182 1.00 89.50 98 ASP A C 1
ATOM 774 O O . ASP A 1 98 ? 10.308 -12.453 -18.905 1.00 89.50 98 ASP A O 1
ATOM 778 N N . PHE A 1 99 ? 9.477 -10.484 -18.272 1.00 90.56 99 PHE A N 1
ATOM 779 C CA . PHE A 1 99 ? 9.580 -10.749 -16.846 1.00 90.56 99 PHE A CA 1
ATOM 780 C C . PHE A 1 99 ? 8.503 -9.975 -16.099 1.00 90.56 99 PHE A C 1
ATOM 782 O O . PHE A 1 99 ? 8.073 -8.899 -16.525 1.00 90.56 99 PHE A O 1
ATOM 789 N N . THR A 1 100 ? 8.080 -10.513 -14.960 1.00 93.50 100 THR A N 1
ATOM 790 C CA . THR A 1 100 ? 7.077 -9.891 -14.095 1.00 93.50 100 THR A CA 1
ATOM 791 C C . THR A 1 100 ? 7.680 -9.527 -12.746 1.00 93.50 100 THR A C 1
ATOM 793 O O . THR A 1 100 ? 8.281 -10.365 -12.080 1.00 93.50 100 THR A O 1
ATOM 796 N N . ILE A 1 101 ? 7.507 -8.270 -12.340 1.00 93.94 101 ILE A N 1
ATOM 797 C CA . ILE A 1 101 ? 7.875 -7.734 -11.030 1.00 93.94 101 ILE A CA 1
ATOM 798 C C . ILE A 1 101 ? 6.628 -7.759 -10.146 1.00 93.94 101 ILE A C 1
ATOM 800 O O . ILE A 1 101 ? 5.640 -7.091 -10.455 1.00 93.94 101 ILE A O 1
ATOM 804 N N . THR A 1 102 ? 6.693 -8.498 -9.040 1.00 94.75 102 THR A N 1
ATOM 805 C CA . THR A 1 102 ? 5.621 -8.592 -8.043 1.00 94.75 102 THR A CA 1
ATOM 806 C C . THR A 1 102 ? 6.048 -7.887 -6.765 1.00 94.75 102 THR A C 1
ATOM 808 O O . THR A 1 102 ? 7.009 -8.308 -6.129 1.00 94.75 102 THR A O 1
ATOM 811 N N . LEU A 1 103 ? 5.358 -6.816 -6.371 1.00 93.75 103 LEU A N 1
ATOM 812 C CA . LEU A 1 103 ? 5.711 -6.038 -5.177 1.00 93.75 103 LEU A CA 1
ATOM 813 C C . LEU A 1 103 ? 4.485 -5.758 -4.310 1.00 93.75 103 LEU A C 1
ATOM 815 O O . LEU A 1 103 ? 3.458 -5.352 -4.852 1.00 93.75 103 LEU A O 1
ATOM 819 N N . PRO A 1 104 ? 4.583 -5.879 -2.975 1.00 93.50 104 PRO A N 1
ATOM 820 C CA . PRO A 1 104 ? 3.471 -5.551 -2.096 1.00 93.50 104 PRO A CA 1
ATOM 821 C C . PRO A 1 104 ? 3.149 -4.057 -2.155 1.00 93.50 104 PRO A C 1
ATOM 823 O O . PRO A 1 104 ? 4.034 -3.220 -2.350 1.00 93.50 104 PRO A O 1
ATOM 826 N N . PHE A 1 105 ? 1.891 -3.698 -1.897 1.00 91.25 105 PHE A N 1
ATOM 827 C CA . PHE A 1 105 ? 1.444 -2.300 -1.860 1.00 91.25 105 PHE A CA 1
ATOM 828 C C . PHE A 1 105 ? 2.199 -1.446 -0.826 1.00 91.25 105 PHE A C 1
ATOM 830 O O . PHE A 1 105 ? 2.295 -0.224 -0.965 1.00 91.25 105 PHE A O 1
ATOM 837 N N . SER A 1 106 ? 2.736 -2.104 0.207 1.00 88.56 106 SER A N 1
ATOM 838 C CA . SER A 1 106 ? 3.565 -1.544 1.272 1.00 88.56 106 SER A CA 1
ATOM 839 C C . SER A 1 106 ? 5.061 -1.528 0.945 1.00 88.56 106 SER A C 1
ATOM 841 O O . SER A 1 106 ? 5.849 -1.123 1.796 1.00 88.56 106 SER A O 1
ATOM 843 N N . SER A 1 107 ? 5.484 -1.916 -0.263 1.00 90.88 107 SER A N 1
ATOM 844 C CA . SER A 1 107 ? 6.889 -1.858 -0.691 1.00 90.88 107 SER A CA 1
ATOM 845 C C . SER A 1 107 ? 7.461 -0.440 -0.534 1.00 90.88 107 SER A C 1
ATOM 847 O O . SER A 1 107 ? 6.744 0.516 -0.843 1.00 90.88 107 SER A O 1
ATOM 849 N N . PRO A 1 108 ? 8.720 -0.264 -0.079 1.00 89.56 108 PRO A N 1
ATOM 850 C CA . PRO A 1 108 ? 9.373 1.049 0.024 1.00 89.56 108 PRO A CA 1
ATOM 851 C C . PRO A 1 108 ? 9.481 1.790 -1.313 1.00 89.56 108 PRO A C 1
ATOM 853 O O . PRO A 1 108 ? 9.630 3.009 -1.318 1.00 89.56 108 PRO A O 1
ATOM 856 N N . ASP A 1 109 ? 9.382 1.070 -2.432 1.00 91.38 109 ASP A N 1
ATOM 857 C CA . ASP A 1 109 ? 9.432 1.646 -3.776 1.00 91.38 109 ASP A CA 1
ATOM 858 C C . ASP A 1 109 ? 8.063 2.184 -4.250 1.00 91.38 109 ASP A C 1
ATOM 860 O O . ASP A 1 109 ? 7.998 2.875 -5.265 1.00 91.38 109 ASP A O 1
ATOM 864 N N . ALA A 1 110 ? 6.978 1.901 -3.517 1.00 93.38 110 ALA A N 1
ATOM 865 C CA . ALA A 1 110 ? 5.635 2.411 -3.794 1.00 93.38 110 ALA A CA 1
ATOM 866 C C . ALA A 1 110 ? 5.315 3.669 -2.966 1.00 93.38 110 ALA A C 1
ATOM 868 O O . ALA A 1 110 ? 5.781 3.838 -1.833 1.00 93.38 110 ALA A O 1
ATOM 869 N N . VAL A 1 111 ? 4.463 4.540 -3.505 1.00 92.62 111 VAL A N 1
ATOM 870 C CA . VAL A 1 111 ? 4.007 5.773 -2.843 1.00 92.62 111 VAL A CA 1
ATOM 871 C C . VAL A 1 111 ? 2.509 5.717 -2.558 1.00 92.62 111 VAL A C 1
ATOM 873 O O . VAL A 1 111 ? 1.747 5.168 -3.347 1.00 92.62 111 VAL A O 1
ATOM 876 N N . PHE A 1 112 ? 2.064 6.290 -1.439 1.00 91.00 112 PHE A N 1
ATOM 877 C CA . PHE A 1 112 ? 0.636 6.394 -1.131 1.00 91.00 112 PHE A CA 1
ATOM 878 C C . PHE A 1 112 ? 0.070 7.695 -1.692 1.00 91.00 112 PHE A C 1
ATOM 880 O O . PHE A 1 112 ? 0.532 8.772 -1.329 1.00 91.00 112 PHE A O 1
ATOM 887 N N . GLU A 1 113 ? -0.931 7.603 -2.565 1.00 89.19 113 GLU A N 1
ATOM 888 C CA . GLU A 1 113 ? -1.606 8.782 -3.122 1.00 89.19 113 GLU A CA 1
ATOM 889 C C . GLU A 1 113 ? -2.662 9.314 -2.154 1.00 89.19 113 GLU A C 1
ATOM 891 O O . GLU A 1 113 ? -2.768 10.517 -1.935 1.00 89.19 113 GLU A O 1
ATOM 896 N N . SER A 1 114 ? -3.455 8.413 -1.570 1.00 84.00 114 SER A N 1
ATOM 897 C CA . SER A 1 114 ? -4.542 8.778 -0.668 1.00 84.00 114 SER A CA 1
ATOM 898 C C . SER A 1 114 ? -4.913 7.643 0.280 1.00 84.00 114 SER A C 1
ATOM 900 O O . SER A 1 114 ? -4.694 6.457 0.012 1.00 84.00 114 SER A O 1
ATOM 902 N N . VAL A 1 115 ? -5.534 8.023 1.394 1.00 83.62 115 VAL A N 1
ATOM 903 C CA . VAL A 1 115 ? -6.087 7.107 2.390 1.00 83.62 115 VAL A CA 1
ATOM 904 C C . VAL A 1 115 ? -7.585 7.328 2.503 1.00 83.62 115 VAL A C 1
ATOM 906 O O . VAL A 1 115 ? -8.057 8.456 2.621 1.00 83.62 115 VAL A O 1
ATOM 909 N N . HIS A 1 116 ? -8.333 6.231 2.509 1.00 80.25 116 HIS A N 1
ATOM 910 C CA . HIS A 1 116 ? -9.759 6.210 2.799 1.00 80.25 116 HIS A CA 1
ATOM 911 C C . HIS A 1 116 ? -10.033 5.276 3.984 1.00 80.25 116 HIS A C 1
ATOM 913 O O . HIS A 1 116 ? -9.164 4.519 4.411 1.00 80.25 116 HIS A O 1
ATOM 919 N N . SER A 1 117 ? -11.259 5.302 4.506 1.00 69.94 117 SER A N 1
ATOM 920 C CA . SER A 1 117 ? -11.650 4.561 5.715 1.00 69.94 117 SER A CA 1
ATOM 921 C C . SER A 1 117 ? -11.405 3.047 5.651 1.00 69.94 117 SER A C 1
ATOM 923 O O . SER A 1 117 ? -11.161 2.427 6.682 1.00 69.94 117 SER A O 1
ATOM 925 N N . SER A 1 118 ? -11.472 2.445 4.462 1.00 79.62 118 SER A N 1
ATOM 926 C CA . SER A 1 118 ? -11.307 0.998 4.260 1.00 79.62 118 SER A CA 1
ATOM 927 C C . SER A 1 118 ? -10.356 0.638 3.119 1.00 79.62 118 SER A C 1
ATOM 929 O O . SER A 1 118 ? -10.326 -0.513 2.680 1.00 79.62 118 SER A O 1
ATOM 931 N N . SER A 1 119 ? -9.631 1.612 2.571 1.00 86.06 119 SER A N 1
ATOM 932 C CA . SER A 1 119 ? -8.724 1.367 1.455 1.00 86.06 119 SER A CA 1
ATOM 933 C C . SER A 1 119 ? -7.596 2.377 1.406 1.00 86.06 119 SER A C 1
ATOM 935 O O . SER A 1 119 ? -7.812 3.561 1.659 1.00 86.06 119 SER A O 1
ATOM 937 N N . VAL A 1 120 ? -6.433 1.929 0.959 1.00 87.56 120 VAL A N 1
ATOM 938 C CA . VAL A 1 120 ? -5.274 2.776 0.699 1.00 87.56 120 VAL A CA 1
ATOM 939 C C . VAL A 1 120 ? -4.998 2.775 -0.794 1.00 87.56 120 VAL A C 1
ATOM 941 O O . VAL A 1 120 ? -4.888 1.714 -1.410 1.00 87.56 120 VAL A O 1
ATOM 944 N N . ARG A 1 121 ? -4.900 3.962 -1.389 1.00 91.19 121 ARG A N 1
ATOM 945 C CA . ARG A 1 121 ? -4.502 4.115 -2.784 1.00 91.19 121 ARG A CA 1
ATOM 946 C C . ARG A 1 121 ? -2.984 4.230 -2.854 1.00 91.19 121 ARG A C 1
ATOM 948 O O . ARG A 1 121 ? -2.408 5.160 -2.294 1.00 91.19 121 ARG A O 1
ATOM 955 N N . SER A 1 122 ? -2.350 3.273 -3.517 1.00 94.56 122 SER A N 1
ATOM 956 C CA . SER A 1 122 ? -0.898 3.192 -3.671 1.00 94.56 122 SER A CA 1
ATOM 957 C C . SER A 1 122 ? -0.538 3.189 -5.155 1.00 94.56 122 SER A C 1
ATOM 959 O O . SER A 1 122 ? -1.255 2.593 -5.966 1.00 94.56 122 SER A O 1
ATOM 961 N N . ARG A 1 123 ? 0.559 3.856 -5.511 1.00 94.81 123 ARG A N 1
ATOM 962 C CA . ARG A 1 123 ? 1.091 3.950 -6.870 1.00 94.81 123 ARG A CA 1
ATOM 963 C C . ARG A 1 123 ? 2.508 3.401 -6.925 1.00 94.81 123 ARG A C 1
ATOM 965 O O . ARG A 1 123 ? 3.332 3.687 -6.056 1.00 94.81 123 ARG A O 1
ATOM 972 N N . LEU A 1 124 ? 2.784 2.642 -7.978 1.00 96.06 124 LEU A N 1
ATOM 973 C CA . LEU A 1 124 ? 4.109 2.148 -8.313 1.00 96.06 124 LEU A CA 1
ATOM 974 C C . LEU A 1 124 ? 4.526 2.695 -9.678 1.00 96.06 124 LEU A C 1
ATOM 976 O O . LEU A 1 124 ? 3.827 2.507 -10.676 1.00 96.06 124 LEU A O 1
ATOM 980 N N . ASP A 1 125 ? 5.681 3.350 -9.705 1.00 95.62 125 ASP A N 1
ATOM 981 C CA . ASP A 1 125 ? 6.267 3.928 -10.910 1.00 95.62 125 ASP A CA 1
ATOM 982 C C . ASP A 1 125 ? 7.434 3.053 -11.382 1.00 95.62 125 ASP A C 1
ATOM 984 O O . ASP A 1 125 ? 8.289 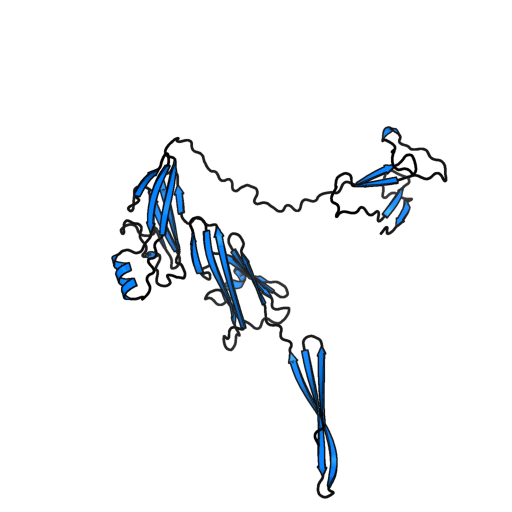2.664 -10.587 1.00 95.62 125 ASP A O 1
ATOM 988 N N . VAL A 1 126 ? 7.478 2.733 -12.675 1.00 95.12 126 VAL A N 1
ATOM 989 C CA . VAL A 1 126 ? 8.530 1.914 -13.289 1.00 95.12 126 VAL A CA 1
ATOM 990 C C . VAL A 1 126 ? 9.064 2.608 -14.535 1.00 95.12 126 VAL A C 1
ATOM 992 O O . VAL A 1 126 ? 8.303 3.040 -15.403 1.00 95.12 126 VAL A O 1
ATOM 995 N N . ALA A 1 127 ? 10.387 2.697 -14.649 1.00 94.31 127 ALA A N 1
ATOM 996 C CA . ALA A 1 127 ? 11.053 3.249 -15.820 1.00 94.31 127 ALA A CA 1
ATOM 997 C C . ALA A 1 127 ? 12.094 2.278 -16.381 1.00 94.31 127 ALA A C 1
ATOM 999 O O . ALA A 1 127 ? 12.883 1.694 -15.645 1.00 94.31 127 ALA A O 1
ATOM 1000 N N . LEU A 1 128 ? 12.117 2.141 -17.704 1.00 92.50 128 LEU A N 1
ATOM 1001 C CA . LEU A 1 128 ? 13.181 1.472 -18.442 1.00 92.50 128 LEU A CA 1
ATOM 1002 C C . LEU A 1 128 ? 14.166 2.543 -18.895 1.00 92.50 128 LEU A C 1
ATOM 1004 O O . LEU A 1 128 ? 13.780 3.467 -19.614 1.00 92.50 128 LEU A O 1
ATOM 1008 N N . LEU A 1 129 ? 15.417 2.437 -18.468 1.00 90.94 129 LEU A N 1
ATOM 1009 C CA . LEU A 1 129 ? 16.460 3.414 -18.760 1.00 90.94 129 LEU A CA 1
ATOM 1010 C C . LEU A 1 129 ? 17.515 2.806 -19.681 1.00 90.94 129 LEU A C 1
ATOM 1012 O O . LEU A 1 129 ? 17.862 1.630 -19.571 1.00 90.94 129 LEU A O 1
ATOM 1016 N N . ASN A 1 130 ? 18.062 3.629 -20.569 1.00 87.00 130 ASN A N 1
ATOM 1017 C CA . ASN A 1 130 ? 19.218 3.257 -21.370 1.00 87.00 130 ASN A CA 1
ATOM 1018 C C . ASN A 1 130 ? 20.479 3.230 -20.480 1.00 87.00 130 ASN A C 1
ATOM 1020 O O . ASN A 1 130 ? 20.773 4.234 -19.828 1.00 87.00 130 ASN A O 1
ATOM 1024 N N . PRO A 1 131 ? 21.251 2.129 -20.470 1.00 86.69 131 PRO A N 1
ATOM 1025 C CA . PRO A 1 131 ? 22.368 1.947 -19.543 1.00 86.69 131 PRO A CA 1
ATOM 1026 C C . PRO A 1 131 ? 23.552 2.905 -19.767 1.00 86.69 131 PRO A C 1
ATOM 1028 O O . PRO A 1 131 ? 24.371 3.061 -18.867 1.00 86.69 131 PRO A O 1
ATOM 1031 N N . TYR A 1 132 ? 23.680 3.541 -20.940 1.00 85.88 132 TYR A N 1
ATOM 1032 C CA . TYR A 1 132 ? 24.828 4.409 -21.250 1.00 85.88 132 TYR A CA 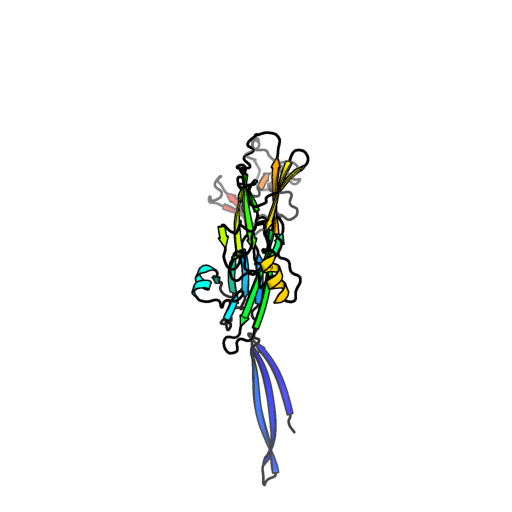1
ATOM 1033 C C . TYR A 1 132 ? 24.590 5.885 -20.947 1.00 85.88 132 TYR A C 1
ATOM 1035 O O . TYR A 1 132 ? 25.522 6.599 -20.584 1.00 85.88 132 TYR A O 1
ATOM 1043 N N . ASN A 1 133 ? 23.365 6.366 -21.151 1.00 87.31 133 ASN A N 1
ATOM 1044 C CA . ASN A 1 133 ? 23.032 7.790 -21.041 1.00 87.31 133 ASN A CA 1
ATOM 1045 C C . ASN A 1 133 ? 21.900 8.072 -20.045 1.00 87.31 133 ASN A C 1
ATOM 1047 O O . ASN A 1 133 ? 21.505 9.227 -19.903 1.00 87.31 133 ASN A O 1
ATOM 1051 N N . ASN A 1 134 ? 21.380 7.040 -19.371 1.00 86.56 134 ASN A N 1
ATOM 1052 C CA . ASN A 1 134 ? 20.273 7.111 -18.416 1.00 86.56 134 ASN A CA 1
ATOM 1053 C C . ASN A 1 134 ? 19.000 7.767 -18.975 1.00 86.56 134 ASN A C 1
ATOM 1055 O O . ASN A 1 134 ? 18.161 8.240 -18.211 1.00 86.56 134 ASN A O 1
ATOM 1059 N N . MET A 1 135 ? 18.830 7.804 -20.301 1.00 87.19 135 MET A N 1
ATOM 1060 C CA . MET A 1 135 ? 17.598 8.301 -20.903 1.00 87.19 135 MET A CA 1
ATOM 1061 C C . MET A 1 135 ? 16.464 7.300 -20.692 1.00 87.19 135 MET A C 1
ATOM 1063 O O . MET A 1 135 ? 16.634 6.099 -20.910 1.00 87.19 135 MET A O 1
ATOM 1067 N N . THR A 1 136 ? 15.289 7.807 -20.326 1.00 89.75 136 THR A N 1
ATOM 1068 C CA . THR A 1 136 ? 14.075 7.002 -20.186 1.00 89.75 136 THR A CA 1
ATOM 1069 C C . THR A 1 136 ? 13.612 6.497 -21.549 1.00 89.75 136 THR A C 1
ATOM 1071 O O . THR A 1 136 ? 13.134 7.267 -22.379 1.00 89.75 136 THR A O 1
ATOM 1074 N N . ILE A 1 137 ? 13.728 5.188 -21.764 1.00 88.19 137 ILE A N 1
ATOM 1075 C CA . ILE A 1 137 ? 13.192 4.473 -22.927 1.00 88.19 137 ILE A CA 1
ATOM 1076 C C . ILE A 1 137 ? 11.672 4.366 -22.795 1.00 88.19 137 ILE A C 1
ATOM 1078 O O . ILE A 1 137 ? 10.929 4.626 -23.742 1.00 88.19 137 ILE A O 1
ATOM 1082 N N . LYS A 1 138 ? 11.203 3.987 -21.602 1.00 89.12 138 LYS A N 1
ATOM 1083 C CA . LYS A 1 138 ? 9.782 3.823 -21.302 1.00 89.12 138 LYS A CA 1
ATOM 1084 C C . LYS A 1 138 ? 9.505 4.184 -19.852 1.00 89.12 138 LYS A C 1
ATOM 1086 O O . LYS A 1 138 ? 10.268 3.808 -18.973 1.00 89.12 138 LYS A O 1
ATOM 1091 N N . TYR A 1 139 ? 8.402 4.880 -19.614 1.00 93.06 139 TYR A N 1
ATOM 1092 C CA . TYR A 1 139 ? 7.863 5.138 -18.282 1.00 93.06 139 TYR A CA 1
ATOM 1093 C C . TYR A 1 139 ? 6.468 4.523 -18.183 1.00 93.06 139 TYR A C 1
ATOM 1095 O O . TYR A 1 139 ? 5.693 4.579 -19.145 1.00 93.06 139 TYR A O 1
ATOM 1103 N N . PHE A 1 140 ? 6.171 3.927 -17.037 1.00 95.50 140 PHE A N 1
ATOM 1104 C CA . PHE A 1 140 ? 4.897 3.310 -16.717 1.00 95.50 140 PHE A CA 1
ATOM 1105 C C . PHE A 1 140 ? 4.544 3.594 -15.258 1.00 95.50 140 PHE A C 1
ATOM 1107 O O . PHE A 1 140 ? 5.414 3.593 -14.393 1.00 95.50 140 PHE A O 1
ATOM 1114 N N . SER A 1 141 ? 3.265 3.832 -14.992 1.00 95.88 141 SER A N 1
ATOM 1115 C CA . SER A 1 141 ? 2.759 4.123 -13.656 1.00 95.88 141 SER A CA 1
ATOM 1116 C C . SER A 1 141 ? 1.454 3.373 -13.440 1.00 95.88 141 SER A C 1
ATOM 1118 O O . SER A 1 141 ? 0.575 3.393 -14.308 1.00 95.88 141 SER A O 1
ATOM 1120 N N . LEU A 1 142 ? 1.340 2.695 -12.300 1.00 95.94 142 LEU A N 1
ATOM 1121 C CA . LEU A 1 142 ? 0.170 1.911 -11.926 1.00 95.94 142 LEU A CA 1
ATOM 1122 C C . LEU A 1 142 ? -0.307 2.326 -10.536 1.00 95.94 142 LEU A C 1
ATOM 1124 O O . LEU A 1 142 ? 0.409 2.142 -9.556 1.00 95.94 142 LEU A O 1
ATOM 1128 N N . ALA A 1 143 ? -1.527 2.856 -10.457 1.00 95.31 143 ALA A N 1
ATOM 1129 C CA . ALA A 1 143 ? -2.175 3.239 -9.206 1.00 95.31 143 ALA A CA 1
ATOM 1130 C C . ALA A 1 143 ? -3.362 2.319 -8.907 1.00 95.31 143 ALA A C 1
ATOM 1132 O O . ALA A 1 143 ? -4.270 2.177 -9.730 1.00 95.31 143 ALA A O 1
ATOM 1133 N N . CYS A 1 144 ? -3.375 1.737 -7.711 1.00 94.12 144 CYS A N 1
ATOM 1134 C CA . CYS A 1 144 ? -4.374 0.770 -7.269 1.00 94.12 144 CYS A CA 1
ATOM 1135 C C . CYS A 1 144 ? -4.875 1.087 -5.862 1.00 94.12 144 CYS A C 1
ATOM 1137 O O . CYS A 1 144 ? -4.160 1.656 -5.038 1.00 94.12 144 CYS A O 1
ATOM 1139 N N . SER A 1 145 ? -6.123 0.714 -5.583 1.00 91.31 145 SER A N 1
ATOM 1140 C CA . SER A 1 145 ? -6.740 0.867 -4.266 1.00 91.31 145 SER A CA 1
ATOM 1141 C C . SER A 1 145 ? -6.801 -0.490 -3.571 1.00 91.31 145 SER A C 1
ATOM 1143 O O . SER A 1 145 ? -7.546 -1.370 -3.993 1.00 91.31 145 SER A O 1
ATOM 1145 N N . PHE A 1 146 ? -6.028 -0.640 -2.499 1.00 90.31 146 PHE A N 1
ATOM 1146 C CA . PHE A 1 146 ? -5.915 -1.863 -1.711 1.00 90.31 146 PHE A CA 1
ATOM 1147 C C . PHE A 1 146 ? -6.838 -1.782 -0.498 1.00 90.31 146 PHE A C 1
ATOM 1149 O O . PHE A 1 146 ? -6.809 -0.793 0.235 1.00 90.31 146 PHE A O 1
ATOM 1156 N N . LEU A 1 147 ? -7.664 -2.804 -0.273 1.00 89.19 147 LEU A N 1
ATOM 1157 C CA . LEU A 1 147 ? -8.566 -2.852 0.880 1.00 89.19 147 LEU A CA 1
ATOM 1158 C C . LEU A 1 147 ? -7.763 -3.161 2.144 1.00 89.19 147 LEU A C 1
ATOM 1160 O O . LEU A 1 147 ? -7.362 -4.302 2.370 1.00 89.19 147 LEU A O 1
ATOM 1164 N N . LYS A 1 148 ? -7.513 -2.138 2.963 1.00 86.50 148 LYS A N 1
ATOM 1165 C CA . LYS A 1 148 ? -6.761 -2.263 4.212 1.00 86.50 148 LYS A CA 1
ATOM 1166 C C . LYS A 1 148 ? -7.383 -1.383 5.285 1.00 86.50 148 LYS A C 1
ATOM 1168 O O . LYS A 1 148 ? -7.682 -0.211 5.058 1.00 86.50 148 LYS A O 1
ATOM 1173 N N . THR A 1 149 ? -7.578 -1.972 6.457 1.00 82.62 149 THR A N 1
ATOM 1174 C CA . THR A 1 149 ? -8.031 -1.284 7.663 1.00 82.62 149 THR A CA 1
ATOM 1175 C C . THR A 1 149 ? -6.826 -0.683 8.363 1.00 82.62 149 THR A C 1
ATOM 1177 O O . THR A 1 149 ? -5.996 -1.400 8.910 1.00 82.62 149 THR A O 1
ATOM 1180 N N . LEU A 1 150 ? -6.724 0.642 8.344 1.00 86.12 150 LEU A N 1
ATOM 1181 C CA . LEU A 1 150 ? -5.668 1.362 9.059 1.00 86.12 150 LEU A CA 1
ATOM 1182 C C . LEU A 1 150 ? -6.023 1.633 10.520 1.00 86.12 150 LEU A C 1
ATOM 1184 O O . LEU A 1 150 ? -5.239 2.231 11.241 1.00 86.12 150 LEU A O 1
ATOM 1188 N N . THR A 1 151 ? -7.219 1.257 10.958 1.00 89.62 151 THR A N 1
ATOM 1189 C CA . THR A 1 151 ? -7.674 1.422 12.334 1.00 89.62 151 THR A CA 1
ATOM 1190 C C . THR A 1 151 ? -8.321 0.132 12.793 1.00 89.62 151 THR A C 1
ATOM 1192 O O . THR A 1 151 ? -9.231 -0.366 12.129 1.00 89.62 151 THR A O 1
ATOM 1195 N N . GLU A 1 152 ? -7.882 -0.380 13.939 1.00 91.25 152 GLU A N 1
ATOM 1196 C CA . GLU A 1 152 ? -8.482 -1.552 14.569 1.00 91.25 152 GLU A CA 1
ATOM 1197 C C . GLU A 1 152 ? -8.998 -1.214 15.966 1.00 91.25 152 GLU A C 1
ATOM 1199 O O . GLU A 1 152 ? -8.334 -0.544 16.765 1.00 91.25 152 GLU A O 1
ATOM 1204 N N . CYS A 1 153 ? -10.203 -1.703 16.250 1.00 91.06 153 CYS A N 1
ATOM 1205 C CA . CYS A 1 153 ? -10.949 -1.449 17.474 1.00 91.06 153 CYS A CA 1
ATOM 1206 C C . CYS A 1 153 ? -11.154 -2.772 18.212 1.00 91.06 153 CYS A C 1
ATOM 1208 O O . CYS A 1 153 ? -11.856 -3.658 17.720 1.00 91.06 153 CYS A O 1
ATOM 1210 N N . PHE A 1 154 ? -10.574 -2.911 19.399 1.00 91.62 154 PHE A N 1
ATOM 1211 C CA . PHE A 1 154 ? -10.637 -4.144 20.175 1.00 91.62 154 PHE A CA 1
ATOM 1212 C C . PHE A 1 154 ? -11.691 -4.051 21.280 1.00 91.62 154 PHE A C 1
ATOM 1214 O O . PHE A 1 154 ? -11.844 -3.029 21.946 1.00 91.62 154 PHE A O 1
ATOM 1221 N N . SER A 1 155 ? -12.392 -5.155 21.554 1.00 87.31 155 SER A N 1
ATOM 1222 C CA . SER A 1 155 ? -13.467 -5.205 22.561 1.00 87.31 155 SER A CA 1
ATOM 1223 C C . SER A 1 155 ? -13.012 -4.916 23.997 1.00 87.31 155 SER A C 1
ATOM 1225 O O . SER A 1 155 ? -13.842 -4.644 24.858 1.00 87.31 155 SER A O 1
ATOM 1227 N N . ASN A 1 156 ? -11.708 -4.988 24.273 1.00 88.88 156 ASN A N 1
ATOM 1228 C CA . ASN A 1 156 ? -11.108 -4.611 25.555 1.00 88.88 156 ASN A CA 1
ATOM 1229 C C . ASN A 1 156 ? -10.930 -3.085 25.715 1.00 88.88 156 ASN A C 1
ATOM 1231 O O . ASN A 1 156 ? -10.455 -2.643 26.759 1.00 88.88 156 ASN A O 1
ATOM 1235 N N . GLY A 1 157 ? -11.291 -2.288 24.703 1.00 86.00 157 GLY A N 1
ATOM 1236 C CA . GLY A 1 157 ? -11.116 -0.837 24.697 1.00 86.00 157 GLY A CA 1
ATOM 1237 C C . GLY A 1 157 ? -9.741 -0.373 24.211 1.00 86.00 157 GLY A C 1
ATOM 1238 O O . GLY A 1 157 ? -9.394 0.789 24.413 1.00 86.00 157 GLY A O 1
ATOM 1239 N N . THR A 1 158 ? -8.950 -1.242 23.582 1.00 94.38 158 THR A N 1
ATOM 1240 C CA . THR A 1 158 ? -7.735 -0.849 22.859 1.00 94.38 158 THR A CA 1
ATOM 1241 C C . THR A 1 158 ? -8.098 -0.372 21.451 1.00 94.38 158 THR A C 1
ATOM 1243 O O . THR A 1 158 ? -8.925 -0.978 20.771 1.00 94.38 158 THR A O 1
ATOM 1246 N N . MET A 1 159 ? -7.463 0.707 21.005 1.00 93.69 159 MET A N 1
ATOM 1247 C CA . MET A 1 159 ? -7.519 1.223 19.641 1.00 93.69 159 MET A CA 1
ATOM 1248 C C . MET A 1 159 ? -6.106 1.244 19.063 1.00 93.69 159 MET A C 1
ATOM 1250 O O . MET A 1 159 ? -5.147 1.614 19.746 1.00 93.69 159 MET A O 1
ATOM 1254 N N . THR A 1 160 ? -5.982 0.846 17.803 1.00 95.06 160 THR A N 1
ATOM 1255 C CA . THR A 1 160 ? -4.728 0.966 17.056 1.00 95.06 160 THR A CA 1
ATOM 1256 C C . THR A 1 160 ? -4.979 1.702 15.757 1.00 95.06 160 THR A C 1
ATOM 1258 O O . THR A 1 160 ? -6.057 1.573 15.175 1.00 95.06 160 THR A O 1
ATOM 1261 N N . ALA A 1 161 ? -4.011 2.504 15.331 1.00 93.75 161 ALA A N 1
ATOM 1262 C CA . ALA A 1 161 ? -4.112 3.275 14.102 1.00 93.75 161 ALA A CA 1
ATOM 1263 C C . ALA A 1 161 ? -2.761 3.343 13.387 1.00 93.75 161 ALA A C 1
ATOM 1265 O O . ALA A 1 161 ? -1.726 3.534 14.024 1.00 93.75 161 ALA A O 1
ATOM 1266 N N . LEU A 1 162 ? -2.781 3.204 12.065 1.00 92.81 162 LEU A N 1
ATOM 1267 C CA . LEU A 1 162 ? -1.627 3.321 11.187 1.00 92.81 162 LEU A CA 1
ATOM 1268 C C . LEU A 1 162 ? -1.776 4.588 10.344 1.00 92.81 162 LEU A C 1
ATOM 1270 O O . LEU A 1 162 ? -2.572 4.638 9.408 1.00 92.81 162 LEU A O 1
ATOM 1274 N N . ALA A 1 163 ? -1.005 5.615 10.679 1.00 91.94 163 ALA A N 1
ATOM 1275 C CA . ALA A 1 163 ? -0.860 6.796 9.842 1.00 91.94 163 ALA A CA 1
ATOM 1276 C C . ALA A 1 163 ? 0.182 6.516 8.755 1.00 91.94 163 ALA A C 1
ATOM 1278 O O . ALA A 1 163 ? 1.231 5.936 9.043 1.00 91.94 163 ALA A O 1
ATOM 1279 N N . VAL A 1 164 ? -0.097 6.920 7.516 1.00 90.06 164 VAL A N 1
ATOM 1280 C CA . VAL A 1 164 ? 0.797 6.691 6.373 1.00 90.06 164 VAL A CA 1
ATOM 1281 C C . VAL A 1 164 ? 1.184 8.025 5.748 1.00 90.06 164 VAL A C 1
ATOM 1283 O O . VAL A 1 164 ? 0.360 8.925 5.602 1.00 90.06 164 VAL A O 1
ATOM 1286 N N . LYS A 1 165 ? 2.441 8.152 5.337 1.00 88.69 165 LYS A N 1
ATOM 1287 C CA . LYS A 1 165 ? 2.918 9.315 4.599 1.00 88.69 165 LYS A CA 1
ATOM 1288 C C . LYS A 1 165 ? 2.393 9.273 3.166 1.00 88.69 165 LYS A C 1
ATOM 1290 O O . LYS A 1 165 ? 2.751 8.376 2.402 1.00 88.69 165 LYS A O 1
ATOM 1295 N N . VAL A 1 166 ? 1.574 10.257 2.808 1.00 87.56 166 VAL A N 1
ATOM 1296 C CA . VAL A 1 166 ? 1.040 10.431 1.450 1.00 87.56 166 VAL A CA 1
ATOM 1297 C C . VAL A 1 166 ? 1.942 11.329 0.600 1.00 87.56 166 VAL A C 1
ATOM 1299 O O . VAL A 1 166 ? 2.673 12.166 1.126 1.00 87.56 166 VAL A O 1
ATOM 1302 N N . GLU A 1 167 ? 1.898 11.154 -0.721 1.00 85.25 167 GLU A N 1
ATOM 1303 C CA . GLU A 1 167 ? 2.735 11.884 -1.685 1.00 85.25 167 GLU A CA 1
ATOM 1304 C C . GLU A 1 167 ? 2.514 13.402 -1.639 1.00 85.25 167 GLU A C 1
ATOM 1306 O O . GLU A 1 167 ? 3.475 14.150 -1.813 1.00 85.25 167 GLU A O 1
ATOM 1311 N N . SER A 1 168 ? 1.287 13.852 -1.352 1.00 81.12 168 SER A N 1
ATOM 1312 C CA . SER A 1 168 ? 0.971 15.283 -1.242 1.00 81.12 168 SER A CA 1
ATOM 1313 C C . SER A 1 168 ? 1.705 15.963 -0.074 1.00 81.12 168 SER A C 1
ATOM 1315 O O . SER A 1 168 ? 2.023 17.145 -0.144 1.00 81.12 168 SER A O 1
ATOM 1317 N N . ALA A 1 169 ? 2.115 15.188 0.941 1.00 81.00 169 ALA A N 1
ATOM 1318 C CA . ALA A 1 169 ? 2.835 15.661 2.120 1.00 81.00 169 ALA A CA 1
ATOM 1319 C C . ALA A 1 169 ? 4.298 15.146 2.163 1.00 81.00 169 ALA A C 1
ATOM 1321 O O . ALA A 1 169 ? 4.686 14.399 3.071 1.00 81.00 169 ALA A O 1
ATOM 1322 N N . PRO A 1 170 ? 5.179 15.545 1.221 1.00 79.75 170 PRO A N 1
ATOM 1323 C CA . PRO A 1 170 ? 6.536 15.002 1.117 1.00 79.75 170 PRO A CA 1
ATOM 1324 C C . PRO A 1 170 ? 7.433 15.379 2.307 1.00 79.75 170 PRO A C 1
ATOM 1326 O O . PRO A 1 170 ? 8.362 14.635 2.635 1.00 79.75 170 PRO A O 1
ATOM 1329 N N . GLY A 1 171 ? 7.152 16.506 2.967 1.00 81.25 171 GLY A N 1
ATOM 1330 C CA . GLY A 1 171 ? 7.866 16.981 4.157 1.00 81.25 171 GLY A CA 1
ATOM 1331 C C . GLY A 1 171 ? 7.420 16.329 5.468 1.00 81.25 171 GLY A C 1
ATOM 1332 O O . GLY A 1 171 ? 8.086 16.515 6.483 1.00 81.25 171 GLY A O 1
ATOM 1333 N N . LEU A 1 172 ? 6.329 15.553 5.461 1.00 84.94 172 LEU A N 1
ATOM 1334 C CA . LEU A 1 172 ? 5.807 14.923 6.668 1.00 84.94 172 LEU A CA 1
ATOM 1335 C C . LEU A 1 172 ? 6.805 13.899 7.217 1.00 84.94 172 LEU A C 1
ATOM 1337 O O . LEU A 1 172 ? 7.271 13.017 6.488 1.00 84.94 172 LEU A O 1
ATOM 1341 N N . ASN A 1 173 ? 7.101 13.998 8.509 1.00 90.38 173 ASN A N 1
ATOM 1342 C CA . ASN A 1 173 ? 7.801 12.964 9.258 1.00 90.38 173 ASN A CA 1
ATOM 1343 C C . ASN A 1 173 ? 6.776 12.222 10.132 1.00 90.38 173 ASN A C 1
ATOM 1345 O O . ASN A 1 173 ? 6.306 12.806 11.112 1.00 90.38 173 ASN A O 1
ATOM 1349 N N . PRO A 1 174 ? 6.429 10.958 9.818 1.00 92.44 174 PRO A N 1
ATOM 1350 C CA . PRO A 1 174 ? 5.446 10.202 10.592 1.00 92.44 174 PRO A CA 1
ATOM 1351 C C . PRO A 1 174 ? 5.787 10.101 12.087 1.00 92.44 174 PRO A C 1
ATOM 1353 O O . PRO A 1 174 ? 4.886 10.125 12.921 1.00 92.44 174 PRO A O 1
ATOM 1356 N N . GLY A 1 175 ? 7.073 10.085 12.449 1.00 93.81 175 GLY A N 1
ATOM 1357 C CA . GLY A 1 175 ? 7.516 9.980 13.843 1.00 93.81 175 GLY A CA 1
ATOM 1358 C C . GLY A 1 175 ? 7.235 11.220 14.694 1.00 93.81 175 GLY A C 1
ATOM 1359 O O . GLY A 1 175 ? 7.372 11.164 15.913 1.00 93.81 175 GLY A O 1
ATOM 1360 N N . GLN A 1 176 ? 6.860 12.334 14.063 1.00 92.56 176 GLN A N 1
ATOM 1361 C CA . GLN A 1 176 ? 6.491 13.588 14.727 1.00 92.56 176 GLN A CA 1
ATOM 1362 C C . GLN A 1 176 ? 4.980 13.748 14.913 1.00 92.56 176 GLN A C 1
ATOM 1364 O O . GLN A 1 176 ? 4.553 14.721 15.529 1.00 92.56 176 GLN A O 1
ATOM 1369 N N . LEU A 1 177 ? 4.180 12.826 14.375 1.00 93.19 177 LEU A N 1
ATOM 1370 C CA . LEU A 1 177 ? 2.735 12.836 14.551 1.00 93.19 177 LEU A CA 1
ATOM 1371 C C . LEU A 1 177 ? 2.369 12.527 16.003 1.00 93.19 177 LEU A C 1
ATOM 1373 O O . LEU A 1 177 ? 3.017 11.717 16.667 1.00 93.19 177 LEU A O 1
ATOM 1377 N N . THR A 1 178 ? 1.285 13.121 16.477 1.00 95.25 178 THR A N 1
ATOM 1378 C CA . THR A 1 178 ? 0.717 12.843 17.797 1.00 95.25 178 THR A CA 1
ATOM 1379 C C . THR A 1 178 ? -0.775 12.588 17.684 1.00 95.25 178 THR A C 1
ATOM 1381 O O . THR A 1 178 ? -1.405 12.963 16.699 1.00 95.25 178 THR A O 1
ATOM 1384 N N . LEU A 1 179 ? -1.344 11.946 18.702 1.00 95.56 179 LEU A N 1
ATOM 1385 C CA . LEU A 1 179 ? -2.793 11.954 18.910 1.00 95.56 179 LEU A CA 1
ATOM 1386 C C . LEU A 1 179 ? -3.250 13.347 19.383 1.00 95.56 179 LEU A C 1
ATOM 1388 O O . LEU A 1 179 ? -2.431 14.248 19.571 1.00 95.56 179 LEU A O 1
ATOM 1392 N N . SER A 1 180 ? -4.547 13.515 19.655 1.00 94.44 180 SER A N 1
ATOM 1393 C CA . SER A 1 180 ? -5.097 14.779 20.172 1.00 94.44 180 SER A CA 1
ATOM 1394 C C . SER A 1 180 ? -4.443 15.260 21.479 1.00 94.44 180 SER A C 1
ATOM 1396 O O . SER A 1 180 ? -4.503 16.443 21.798 1.00 94.44 180 SER A O 1
ATOM 1398 N N . ASP A 1 181 ? -3.838 14.353 22.252 1.00 94.62 181 ASP A N 1
ATOM 1399 C CA . ASP A 1 181 ? -2.898 14.698 23.321 1.00 94.62 181 ASP A CA 1
ATOM 1400 C C . ASP A 1 181 ? -1.456 14.666 22.770 1.00 94.62 181 ASP A C 1
ATOM 1402 O O . ASP A 1 181 ? -0.970 13.575 22.449 1.00 94.62 181 ASP A O 1
ATOM 1406 N N . PRO A 1 182 ? -0.740 15.807 22.706 1.00 93.00 182 PRO A N 1
ATOM 1407 C CA . PRO A 1 182 ? 0.628 15.874 22.187 1.00 93.00 182 PRO A CA 1
ATOM 1408 C C . PRO A 1 182 ? 1.644 15.020 22.958 1.00 93.00 182 PRO A C 1
ATOM 1410 O O . PRO A 1 182 ? 2.719 14.721 22.440 1.00 93.00 182 PRO A O 1
ATOM 1413 N N . ALA A 1 183 ? 1.334 14.605 24.193 1.00 93.44 183 ALA A N 1
ATOM 1414 C CA . ALA A 1 183 ? 2.176 13.669 24.935 1.00 93.44 183 ALA A CA 1
ATOM 1415 C C . ALA A 1 183 ? 2.108 12.232 24.375 1.00 93.44 183 ALA A C 1
ATOM 1417 O O . ALA A 1 183 ? 2.968 11.405 24.689 1.00 93.44 183 ALA A O 1
ATOM 1418 N N . CYS A 1 184 ? 1.103 11.923 23.551 1.00 96.12 184 CYS A N 1
ATOM 1419 C CA . CYS A 1 184 ? 0.903 10.616 22.940 1.00 96.12 184 CYS A CA 1
ATOM 1420 C C . CYS A 1 184 ? 1.429 10.574 21.496 1.00 96.12 184 CYS A C 1
ATOM 1422 O O . CYS A 1 184 ? 0.692 10.819 20.539 1.00 96.12 184 CYS A O 1
ATOM 1424 N N . GLY A 1 185 ? 2.703 10.208 21.349 1.00 95.81 185 GLY A N 1
ATOM 1425 C CA . GLY A 1 185 ? 3.326 9.893 20.059 1.00 95.81 185 GLY A CA 1
ATOM 1426 C C . GLY A 1 185 ? 3.116 8.436 19.607 1.00 95.81 185 GLY A C 1
ATOM 1427 O O . GLY A 1 185 ? 2.475 7.642 20.307 1.00 95.81 185 GLY A O 1
ATOM 1428 N N . PRO A 1 186 ? 3.669 8.053 18.443 1.00 97.25 186 PRO A N 1
ATOM 1429 C CA . PRO A 1 186 ? 3.566 6.698 17.923 1.00 97.25 186 PRO A CA 1
ATOM 1430 C C . PRO A 1 186 ? 4.383 5.706 18.754 1.00 97.25 186 PRO A C 1
ATOM 1432 O O . PRO A 1 186 ? 5.456 6.009 19.272 1.00 97.25 186 PRO A O 1
ATOM 1435 N N . THR A 1 187 ? 3.890 4.473 18.841 1.00 96.56 187 THR A N 1
ATOM 1436 C CA . THR A 1 187 ? 4.607 3.347 19.457 1.00 96.56 187 THR A CA 1
ATOM 1437 C C . THR A 1 187 ? 5.732 2.838 18.556 1.00 96.56 187 THR A C 1
ATOM 1439 O O . THR A 1 187 ? 6.765 2.386 19.043 1.00 96.56 187 THR A O 1
ATOM 1442 N N . TYR A 1 188 ? 5.532 2.911 17.242 1.00 96.00 188 TYR A N 1
ATOM 1443 C CA . TYR A 1 188 ? 6.530 2.580 16.230 1.00 96.00 188 TYR A CA 1
ATOM 1444 C C . TYR A 1 188 ? 6.388 3.538 15.051 1.00 96.00 188 TYR A C 1
ATOM 1446 O O . TYR A 1 188 ? 5.270 3.893 14.686 1.00 96.00 188 TYR A O 1
ATOM 1454 N N . SER A 1 189 ? 7.500 3.941 14.445 1.00 95.75 189 SER A N 1
ATOM 1455 C CA . SER A 1 189 ? 7.488 4.779 13.250 1.00 95.75 189 SER A CA 1
ATOM 1456 C C . SER A 1 189 ? 8.700 4.501 12.375 1.00 95.75 189 SER A C 1
ATOM 1458 O O . SER A 1 189 ? 9.780 4.192 12.881 1.00 95.75 189 SER A O 1
ATOM 1460 N N . ASP A 1 190 ? 8.518 4.690 11.075 1.00 92.19 190 ASP A N 1
ATOM 1461 C CA . ASP A 1 190 ? 9.582 4.809 10.084 1.00 92.19 190 ASP A CA 1
ATOM 1462 C C . ASP A 1 190 ? 9.323 6.030 9.175 1.00 92.19 190 ASP A C 1
ATOM 1464 O O . ASP A 1 190 ? 8.483 6.882 9.480 1.00 92.19 190 ASP A O 1
ATOM 1468 N N . ASP A 1 191 ? 10.045 6.127 8.057 1.00 89.44 191 ASP A N 1
ATOM 1469 C CA . ASP A 1 191 ? 9.923 7.235 7.100 1.00 89.44 191 ASP A CA 1
ATOM 1470 C C . ASP A 1 191 ? 8.586 7.255 6.325 1.00 89.44 191 ASP A C 1
ATOM 1472 O O . ASP A 1 191 ? 8.316 8.198 5.573 1.00 89.44 191 ASP A O 1
ATOM 1476 N N . ARG A 1 192 ? 7.752 6.217 6.466 1.00 89.38 192 ARG A N 1
ATOM 1477 C CA . ARG A 1 192 ? 6.523 5.994 5.691 1.00 89.38 192 ARG A CA 1
ATOM 1478 C C . ARG A 1 192 ? 5.283 5.793 6.551 1.00 89.38 192 ARG A C 1
ATOM 1480 O O . ARG A 1 192 ? 4.191 6.098 6.077 1.00 89.38 192 ARG A O 1
ATOM 1487 N N . PHE A 1 193 ? 5.426 5.314 7.780 1.00 91.38 193 PHE A N 1
ATOM 1488 C CA . PHE A 1 193 ? 4.321 4.948 8.651 1.00 91.38 193 PHE A CA 1
ATOM 1489 C C . PHE A 1 193 ? 4.572 5.342 10.102 1.00 91.38 193 PHE A C 1
ATOM 1491 O O . PHE A 1 193 ? 5.701 5.301 10.585 1.00 91.38 193 PHE A O 1
ATOM 1498 N N . ALA A 1 194 ? 3.488 5.631 10.816 1.00 95.06 194 ALA A N 1
ATOM 1499 C CA . ALA A 1 194 ? 3.468 5.782 12.263 1.00 95.06 194 ALA A CA 1
ATOM 1500 C C . ALA A 1 194 ? 2.321 4.956 12.848 1.00 95.06 194 ALA A C 1
ATOM 1502 O O . ALA A 1 194 ? 1.156 5.125 12.484 1.00 95.06 194 ALA A O 1
ATOM 1503 N N . TYR A 1 195 ? 2.665 4.038 13.742 1.00 96.44 195 TYR A N 1
ATOM 1504 C CA . TYR A 1 195 ? 1.740 3.131 14.400 1.00 96.44 195 TYR A CA 1
ATOM 1505 C C . TYR A 1 195 ? 1.439 3.612 15.816 1.00 96.44 195 TYR A C 1
ATOM 1507 O O . TYR A 1 195 ? 2.337 3.755 16.650 1.00 96.44 195 TYR A O 1
ATOM 1515 N N . PHE A 1 196 ? 0.159 3.816 16.096 1.00 97.38 196 PHE A N 1
ATOM 1516 C CA . PHE A 1 196 ? -0.358 4.271 17.376 1.00 97.38 196 PHE A CA 1
ATOM 1517 C C . PHE A 1 196 ? -1.082 3.137 18.087 1.00 97.38 196 PHE A C 1
ATOM 1519 O O . PHE A 1 196 ? -1.889 2.424 17.491 1.00 97.38 196 PHE A O 1
ATOM 1526 N N . HIS A 1 197 ? -0.829 3.018 19.386 1.00 97.06 197 HIS A N 1
ATOM 1527 C CA . HIS A 1 197 ? -1.511 2.093 20.277 1.00 97.06 197 HIS A CA 1
ATOM 1528 C C . HIS A 1 197 ? -1.977 2.855 21.516 1.00 97.06 197 HIS A C 1
ATOM 1530 O O . HIS A 1 197 ? -1.163 3.370 22.280 1.00 97.06 197 HIS A O 1
ATOM 1536 N N . PHE A 1 198 ? -3.289 2.942 21.713 1.00 96.38 198 PHE A N 1
ATOM 1537 C CA . PHE A 1 198 ? -3.881 3.710 22.805 1.00 96.38 198 PHE A CA 1
ATOM 1538 C C . PHE A 1 198 ? -5.195 3.080 23.268 1.00 96.38 198 PHE A C 1
ATOM 1540 O O . PHE A 1 198 ? -5.733 2.168 22.645 1.00 96.38 198 PHE A O 1
ATOM 1547 N N . THR A 1 199 ? -5.714 3.531 24.406 1.00 95.56 199 THR A N 1
ATOM 1548 C CA . THR A 1 199 ? -7.012 3.074 24.915 1.00 95.56 199 THR A CA 1
ATOM 1549 C C . THR A 1 199 ? -8.098 4.099 24.624 1.00 95.56 199 THR A C 1
ATOM 1551 O O . THR A 1 199 ? -7.833 5.297 24.541 1.00 95.56 199 THR A O 1
ATOM 1554 N N . VAL A 1 200 ? -9.347 3.641 24.564 1.00 92.88 200 VAL A N 1
ATOM 1555 C CA . VAL A 1 200 ? -10.536 4.480 24.339 1.00 92.88 200 VAL A CA 1
ATOM 1556 C C . VAL A 1 200 ? -10.718 5.618 25.362 1.00 92.88 200 VAL A C 1
ATOM 1558 O O . VAL A 1 200 ? -11.493 6.536 25.117 1.00 92.88 200 VAL A O 1
ATOM 1561 N N . ASN A 1 201 ? -10.028 5.571 26.509 1.00 91.94 201 ASN A N 1
ATOM 1562 C CA . ASN A 1 201 ? -10.114 6.573 27.580 1.00 91.94 201 ASN A CA 1
ATOM 1563 C C . ASN A 1 201 ? -8.814 7.388 27.761 1.00 91.94 201 ASN A C 1
ATOM 1565 O O . ASN A 1 201 ? -8.674 8.078 28.769 1.00 91.94 201 ASN A O 1
ATOM 1569 N N . SER A 1 202 ? -7.848 7.289 26.843 1.00 95.19 202 SER A N 1
ATOM 1570 C CA . SER A 1 202 ? -6.545 7.971 26.933 1.00 95.19 202 SER A CA 1
ATOM 1571 C C . SER A 1 202 ? -6.282 8.894 25.738 1.00 95.19 202 SER A C 1
ATOM 1573 O O . SER A 1 202 ? -7.046 8.901 24.774 1.00 95.19 202 SER A O 1
ATOM 1575 N N . CYS A 1 203 ? -5.175 9.642 25.783 1.00 95.94 203 CYS A N 1
ATOM 1576 C CA . CYS A 1 203 ? -4.632 10.414 24.657 1.00 95.94 203 CYS A CA 1
ATOM 1577 C C . CYS A 1 203 ? -5.611 11.412 24.018 1.00 95.94 203 CYS A C 1
ATOM 1579 O O . CYS A 1 203 ? -5.642 11.566 22.801 1.00 95.94 203 CYS A O 1
ATOM 1581 N N . GLY A 1 204 ? -6.468 12.038 24.829 1.00 94.81 204 GLY A N 1
ATOM 1582 C CA . GLY A 1 204 ? -7.459 13.000 24.340 1.00 94.81 204 GLY A CA 1
ATOM 1583 C C . GLY A 1 204 ? -8.646 12.383 23.588 1.00 94.81 204 GLY A C 1
ATOM 1584 O O . GLY A 1 204 ? -9.420 13.121 22.987 1.00 94.81 204 GLY A O 1
ATOM 1585 N N . THR A 1 205 ? -8.828 11.055 23.630 1.00 95.94 205 THR A N 1
ATOM 1586 C CA . THR A 1 205 ? -9.942 10.382 22.939 1.00 95.94 205 THR A CA 1
ATOM 1587 C C . THR A 1 205 ? -11.286 10.884 23.460 1.00 95.94 205 THR A C 1
ATOM 1589 O O . THR A 1 205 ? -11.571 10.841 24.659 1.00 95.94 205 THR A O 1
ATOM 1592 N N . THR A 1 206 ? -12.141 11.333 22.545 1.00 93.94 206 THR A N 1
ATOM 1593 C CA . THR A 1 206 ? -13.485 11.814 22.868 1.00 93.94 206 THR A CA 1
ATOM 1594 C C . THR A 1 206 ? -14.501 10.686 22.738 1.00 93.94 206 THR A C 1
ATOM 1596 O O . THR A 1 206 ? -14.368 9.802 21.894 1.00 93.94 206 THR A O 1
ATOM 1599 N N . ARG A 1 207 ? -15.536 10.706 23.584 1.00 92.44 207 ARG A N 1
ATOM 1600 C CA . ARG A 1 207 ? -16.613 9.709 23.580 1.00 92.44 207 ARG A CA 1
ATOM 1601 C C . ARG A 1 207 ? -17.959 10.377 23.344 1.00 92.44 207 ARG A C 1
ATOM 1603 O O . ARG A 1 207 ? -18.338 11.283 24.086 1.00 92.44 207 ARG A O 1
ATOM 1610 N N . LYS A 1 208 ? -18.721 9.861 22.383 1.00 91.31 208 LYS A N 1
ATOM 1611 C CA . LYS A 1 208 ? -20.090 10.278 22.061 1.00 91.31 208 LYS A CA 1
ATOM 1612 C C . LYS A 1 208 ? -21.037 9.084 22.147 1.00 91.31 208 LYS A C 1
ATOM 1614 O O . LYS A 1 208 ? -20.691 7.974 21.757 1.00 91.31 208 LYS A O 1
ATOM 1619 N N . PHE A 1 209 ? -22.248 9.315 22.643 1.00 88.56 209 PHE A N 1
ATOM 1620 C CA . PHE A 1 209 ? -23.323 8.323 22.617 1.00 88.56 209 PHE A CA 1
ATOM 1621 C C . PHE A 1 209 ? -24.288 8.672 21.487 1.00 88.56 209 PHE A C 1
ATOM 1623 O O . PHE A 1 209 ? -24.891 9.743 21.497 1.00 88.56 209 PHE A O 1
ATOM 1630 N N . ILE A 1 210 ? -24.426 7.771 20.516 1.00 86.75 210 ILE A N 1
ATOM 1631 C CA . ILE A 1 210 ? -25.351 7.907 19.388 1.00 86.75 210 ILE A CA 1
ATOM 1632 C C . ILE A 1 210 ? -26.277 6.692 19.419 1.00 86.75 210 ILE A C 1
ATOM 1634 O O . ILE A 1 210 ? -25.878 5.577 19.079 1.00 86.75 210 ILE A O 1
ATOM 1638 N N . ASN A 1 211 ? -27.526 6.894 19.844 1.00 86.50 211 ASN A N 1
ATOM 1639 C CA . ASN A 1 211 ? -28.501 5.820 20.060 1.00 86.50 211 ASN A CA 1
ATOM 1640 C C . ASN A 1 211 ? -27.960 4.728 21.008 1.00 86.50 211 ASN A C 1
ATOM 1642 O O . ASN A 1 211 ? -27.770 4.971 22.195 1.00 86.50 211 ASN A O 1
ATOM 1646 N N . ASN A 1 212 ? -27.711 3.527 20.475 1.00 85.94 212 ASN A N 1
ATOM 1647 C CA . ASN A 1 212 ? -27.192 2.363 21.191 1.00 85.94 212 ASN A CA 1
ATOM 1648 C C . ASN A 1 212 ? -25.705 2.093 20.882 1.00 85.94 212 ASN A C 1
ATOM 1650 O O . ASN A 1 212 ? -25.242 0.966 21.035 1.00 85.94 212 ASN A O 1
ATOM 1654 N N . VAL A 1 213 ? -24.966 3.089 20.387 1.00 86.88 213 VAL A N 1
ATOM 1655 C CA . VAL A 1 213 ? -23.552 2.966 20.011 1.00 86.88 213 VAL A CA 1
ATOM 1656 C C . VAL A 1 213 ? -22.733 4.044 20.720 1.00 86.88 213 VAL A C 1
ATOM 1658 O O . VAL A 1 213 ? -23.076 5.225 20.706 1.00 86.88 213 VAL A O 1
ATOM 1661 N N . MET A 1 214 ? -21.644 3.624 21.352 1.00 89.25 214 MET A N 1
ATOM 1662 C CA . MET A 1 214 ? -20.567 4.467 21.850 1.00 89.25 214 MET A CA 1
ATOM 1663 C C . MET A 1 214 ? -19.562 4.685 20.723 1.00 89.25 214 MET A C 1
ATOM 1665 O O . MET A 1 214 ? -18.904 3.744 20.281 1.00 89.25 214 MET A O 1
ATOM 1669 N N . LEU A 1 215 ? -19.462 5.923 20.258 1.00 90.94 215 LEU A N 1
ATOM 1670 C CA . LEU A 1 215 ? -18.474 6.369 19.288 1.00 90.94 215 LEU A CA 1
ATOM 1671 C C . LEU A 1 215 ? -17.282 6.963 20.041 1.00 90.94 215 LEU A C 1
ATOM 1673 O O . LEU A 1 215 ? -17.452 7.903 20.819 1.00 90.94 215 LEU A O 1
ATOM 1677 N N . TYR A 1 216 ? -16.097 6.415 19.802 1.00 93.19 216 TYR A N 1
ATOM 1678 C CA . TYR A 1 216 ? -14.830 6.959 20.274 1.00 93.19 216 TYR A CA 1
ATOM 1679 C C . TYR A 1 216 ? -14.062 7.549 19.102 1.00 93.19 216 TYR A C 1
ATOM 1681 O O . TYR A 1 216 ? -13.890 6.873 18.089 1.00 93.19 216 TYR A O 1
ATOM 1689 N N . GLU A 1 217 ? -13.616 8.793 19.243 1.00 94.31 217 GLU A N 1
ATOM 1690 C CA . GLU A 1 217 ? -12.916 9.536 18.196 1.00 94.31 217 GLU A CA 1
ATOM 1691 C C . GLU A 1 217 ? -11.610 10.117 18.724 1.00 94.31 217 GLU A C 1
ATOM 1693 O O . GLU A 1 217 ? -11.559 10.659 19.833 1.00 94.31 217 GLU A O 1
ATOM 1698 N N . ASN A 1 218 ? -10.573 10.025 17.903 1.00 94.62 218 ASN A N 1
ATOM 1699 C CA . ASN A 1 218 ? -9.291 10.682 18.102 1.00 94.62 218 ASN A CA 1
ATOM 1700 C C . ASN A 1 218 ? -8.777 11.199 16.750 1.00 94.62 218 ASN A C 1
ATOM 1702 O O . ASN A 1 218 ? -9.310 10.854 15.692 1.00 94.62 218 ASN A O 1
ATOM 1706 N N . GLU A 1 219 ? -7.744 12.020 16.786 1.00 92.75 219 GLU A N 1
ATOM 1707 C CA . GLU A 1 219 ? -7.153 12.650 15.620 1.00 92.75 219 GLU A CA 1
ATOM 1708 C C . GLU A 1 219 ? -5.638 12.519 15.681 1.00 92.75 219 GLU A C 1
ATOM 1710 O O . GLU A 1 219 ? -5.044 12.755 16.729 1.00 92.75 219 GLU A O 1
ATOM 1715 N N . ILE A 1 220 ? -5.038 12.120 14.562 1.00 92.94 220 ILE A N 1
ATOM 1716 C CA . ILE A 1 220 ? -3.594 12.082 14.370 1.00 92.94 220 ILE A CA 1
ATOM 1717 C C . ILE A 1 220 ? -3.213 13.260 13.479 1.00 92.94 220 ILE A C 1
ATOM 1719 O O . ILE A 1 220 ? -3.642 13.323 12.324 1.00 92.94 220 ILE A O 1
ATOM 1723 N N . SER A 1 221 ? -2.391 14.153 14.010 1.00 90.56 221 SER A N 1
ATOM 1724 C CA . SER A 1 221 ? -1.922 15.362 13.333 1.00 90.56 221 SER A CA 1
ATOM 1725 C C . SER A 1 221 ? -0.501 15.708 13.778 1.00 90.56 221 SER A C 1
ATOM 1727 O O . SER A 1 221 ? 0.109 15.005 14.595 1.00 90.56 221 SER A O 1
ATOM 1729 N N . LEU A 1 222 ? 0.068 16.762 13.197 1.00 86.19 222 LEU A N 1
ATOM 1730 C CA . LEU A 1 222 ? 1.293 17.355 13.716 1.00 86.19 222 LEU A CA 1
ATOM 1731 C C . LEU A 1 222 ? 0.955 18.249 14.925 1.00 86.19 222 LEU A C 1
ATOM 1733 O O . LEU A 1 222 ? -0.097 18.881 14.941 1.00 86.19 222 LEU A O 1
ATOM 1737 N N . PRO A 1 223 ? 1.838 18.355 15.934 1.00 82.50 223 PRO A N 1
ATOM 1738 C CA . PRO A 1 223 ? 1.650 19.317 17.016 1.00 82.50 223 PRO A CA 1
ATOM 1739 C C . PRO A 1 223 ? 1.647 20.762 16.494 1.00 82.50 223 PRO A C 1
ATOM 1741 O O . PRO A 1 223 ? 2.503 21.107 15.675 1.00 82.50 223 PRO A O 1
ATOM 1744 N N . ASP A 1 224 ? 0.788 21.626 17.048 1.00 75.62 224 ASP A N 1
ATOM 1745 C CA . ASP A 1 224 ? 0.611 23.034 16.638 1.00 75.62 224 ASP A CA 1
ATOM 1746 C C . ASP A 1 224 ? 1.941 23.797 16.440 1.00 75.62 224 ASP A C 1
ATOM 1748 O O . ASP A 1 224 ? 2.131 24.529 15.468 1.00 75.62 224 ASP A O 1
ATOM 1752 N N . GLU A 1 225 ? 2.917 23.617 17.340 1.00 69.19 225 GLU A N 1
ATOM 1753 C CA . GLU A 1 225 ? 4.227 24.286 17.251 1.00 69.19 225 GLU A CA 1
ATOM 1754 C C . GLU A 1 225 ? 5.052 23.863 16.023 1.00 69.19 225 GLU A C 1
ATOM 1756 O O . GLU A 1 225 ? 5.868 24.638 15.507 1.00 69.19 225 GLU A O 1
ATOM 1761 N N . LEU A 1 226 ? 4.886 22.615 15.585 1.00 67.75 226 LEU A N 1
ATOM 1762 C CA . LEU A 1 226 ? 5.571 22.039 14.432 1.00 67.75 226 LEU A CA 1
ATOM 1763 C C . LEU A 1 226 ? 4.850 22.389 13.131 1.00 67.75 226 LEU A C 1
ATOM 1765 O O . LEU A 1 226 ? 5.523 22.695 12.146 1.00 67.75 226 LEU A O 1
ATOM 1769 N N . GLU A 1 227 ? 3.518 22.426 13.146 1.00 62.25 227 GLU A N 1
ATOM 1770 C CA . GLU A 1 227 ? 2.713 22.898 12.016 1.00 62.25 227 GLU A CA 1
ATOM 1771 C C . GLU A 1 227 ? 3.053 24.342 11.648 1.00 62.25 227 GLU A C 1
ATOM 1773 O O . GLU A 1 227 ? 3.332 24.643 10.487 1.00 62.25 227 GLU A O 1
ATOM 1778 N N . VAL A 1 228 ? 3.157 25.231 12.641 1.00 63.94 228 VAL A N 1
ATOM 1779 C CA . VAL A 1 228 ? 3.542 26.636 12.417 1.00 63.94 228 VAL A CA 1
ATOM 1780 C C . VAL A 1 228 ? 4.934 26.750 11.779 1.00 63.94 228 VAL A C 1
ATOM 1782 O O . VAL A 1 228 ? 5.158 27.612 10.927 1.00 63.94 228 VAL A O 1
ATOM 1785 N N . LYS A 1 229 ? 5.880 25.874 12.143 1.00 61.41 229 LYS A N 1
ATOM 1786 C CA . LYS A 1 229 ? 7.229 25.853 11.547 1.00 61.41 229 LYS A CA 1
ATOM 1787 C C . LYS A 1 229 ? 7.234 25.309 10.119 1.00 61.41 229 LYS A C 1
ATOM 1789 O O . LYS A 1 229 ? 7.945 25.863 9.277 1.00 61.41 229 LYS A O 1
ATOM 1794 N N . LEU A 1 230 ? 6.463 24.255 9.841 1.00 63.16 230 LEU A N 1
ATOM 1795 C CA . LEU A 1 230 ? 6.346 23.676 8.500 1.00 63.16 230 LEU A CA 1
ATOM 1796 C C . LEU A 1 230 ? 5.708 24.675 7.527 1.00 63.16 230 LEU A C 1
ATOM 1798 O O . LEU A 1 230 ? 6.271 24.939 6.466 1.00 63.16 230 LEU A O 1
ATOM 1802 N N . ASN A 1 231 ? 4.619 25.323 7.944 1.00 59.34 231 ASN A N 1
ATOM 1803 C CA . ASN A 1 231 ? 3.913 26.332 7.150 1.00 59.34 231 ASN A CA 1
ATOM 1804 C C . ASN A 1 231 ? 4.771 27.582 6.878 1.00 59.34 231 ASN A C 1
ATOM 1806 O O . ASN A 1 231 ? 4.585 28.266 5.875 1.00 59.34 231 ASN A O 1
ATOM 1810 N N . ALA A 1 232 ? 5.749 27.877 7.741 1.00 58.44 232 ALA A N 1
ATOM 1811 C CA . ALA A 1 232 ? 6.701 28.968 7.532 1.00 58.44 232 ALA A CA 1
ATOM 1812 C C . ALA A 1 232 ? 7.830 28.629 6.535 1.00 58.44 232 ALA A C 1
ATOM 1814 O O . ALA A 1 232 ? 8.470 29.542 6.012 1.00 58.44 232 ALA A O 1
ATOM 1815 N N . THR A 1 233 ? 8.107 27.343 6.284 1.00 56.81 233 THR A N 1
ATOM 1816 C CA . THR A 1 233 ? 9.206 26.885 5.408 1.00 56.81 233 THR A CA 1
ATOM 1817 C C . THR A 1 233 ? 8.735 26.321 4.070 1.00 56.81 233 THR A C 1
ATOM 1819 O O . THR A 1 233 ? 9.484 26.383 3.095 1.00 56.81 233 THR A O 1
ATOM 1822 N N . VAL A 1 234 ? 7.504 25.815 3.992 1.00 53.09 234 VAL A N 1
ATOM 1823 C CA . VAL A 1 234 ? 6.910 25.247 2.781 1.00 53.09 234 VAL A CA 1
ATOM 1824 C C . VAL A 1 234 ? 5.634 26.024 2.466 1.00 53.09 234 VAL A C 1
ATOM 1826 O O . VAL A 1 234 ? 4.661 25.974 3.206 1.00 53.09 234 VAL A O 1
ATOM 1829 N N . SER A 1 235 ? 5.641 26.769 1.360 1.00 46.38 235 SER A N 1
ATOM 1830 C CA . SER A 1 235 ? 4.450 27.428 0.814 1.00 46.38 235 SER A CA 1
ATOM 1831 C C . SER A 1 235 ? 3.489 26.374 0.244 1.00 46.38 235 SER A C 1
ATOM 1833 O O . SER A 1 235 ? 3.486 26.163 -0.967 1.00 46.38 235 SER A O 1
ATOM 1835 N N . SER A 1 236 ? 2.705 25.692 1.082 1.00 47.81 236 SER A N 1
ATOM 1836 C CA . SER A 1 236 ? 1.460 25.022 0.674 1.00 47.81 236 SER A CA 1
ATOM 1837 C C . SER A 1 236 ? 0.642 24.596 1.895 1.00 47.81 236 SER A C 1
ATOM 1839 O O . SER A 1 236 ? 1.176 24.022 2.838 1.00 47.81 236 SER A O 1
ATOM 1841 N N . GLU A 1 237 ? -0.652 24.892 1.845 1.00 47.16 237 GLU A N 1
ATOM 1842 C CA . GLU A 1 237 ? -1.697 24.649 2.844 1.00 47.16 237 GLU A CA 1
ATOM 1843 C C . GLU A 1 237 ? -2.058 23.155 2.977 1.00 47.16 237 GLU A C 1
ATOM 1845 O O . GLU A 1 237 ? -3.162 22.750 2.620 1.00 47.16 237 GLU A O 1
ATOM 1850 N N . GLU A 1 238 ? -1.153 22.301 3.454 1.00 54.03 238 GLU A N 1
ATOM 1851 C CA . GLU A 1 238 ? -1.479 20.879 3.640 1.00 54.03 238 GLU A CA 1
ATOM 1852 C C . GLU A 1 238 ? -1.328 20.449 5.101 1.00 54.03 238 GLU A C 1
ATOM 1854 O O . GLU A 1 238 ? -0.295 19.945 5.539 1.00 54.03 238 GLU A O 1
ATOM 1859 N N . GLU A 1 239 ? -2.409 20.662 5.854 1.00 64.88 239 GLU A N 1
ATOM 1860 C CA . GLU A 1 239 ? -2.628 20.120 7.195 1.00 64.88 239 GLU A CA 1
ATOM 1861 C C . GLU A 1 239 ? -2.845 18.602 7.076 1.00 64.88 239 GLU A C 1
ATOM 1863 O O . GLU A 1 239 ? -3.885 18.129 6.605 1.00 64.88 239 GLU A O 1
ATOM 1868 N N . TYR A 1 240 ? -1.834 17.810 7.443 1.00 76.31 240 TYR A N 1
ATOM 1869 C CA . TYR A 1 240 ? -1.999 16.362 7.521 1.00 76.31 240 TYR A CA 1
ATOM 1870 C C . TYR A 1 240 ? -2.842 16.033 8.757 1.00 76.31 240 TYR A C 1
ATOM 1872 O O . TYR A 1 240 ? -2.353 16.080 9.885 1.00 76.31 240 TYR A O 1
ATOM 1880 N N . GLN A 1 241 ? -4.102 15.665 8.530 1.00 83.50 241 GLN A N 1
ATOM 1881 C CA . GLN A 1 241 ? -5.050 15.310 9.582 1.00 83.50 241 GLN A CA 1
ATOM 1882 C C . GLN A 1 241 ? -5.701 13.958 9.281 1.00 83.50 241 GLN A C 1
ATOM 1884 O O . GLN A 1 241 ? -6.385 13.783 8.269 1.00 83.50 241 GLN A O 1
ATOM 1889 N N . LEU A 1 242 ? -5.532 12.995 10.188 1.00 87.94 242 LEU A N 1
ATOM 1890 C CA . LEU A 1 242 ? -6.144 11.672 10.096 1.00 87.94 242 LEU A CA 1
ATOM 1891 C C . LEU A 1 242 ? -7.094 11.444 11.273 1.00 87.94 242 LEU A C 1
ATOM 1893 O O . LEU A 1 242 ? -6.671 11.303 12.418 1.00 87.94 242 LEU A O 1
ATOM 1897 N N . LYS A 1 243 ? -8.395 11.352 10.985 1.00 89.81 243 LYS A N 1
ATOM 1898 C CA . LYS A 1 243 ? -9.424 11.068 11.995 1.00 89.81 243 LYS A CA 1
ATOM 1899 C C . LYS A 1 243 ? -9.619 9.570 12.178 1.00 89.81 243 LYS A C 1
ATOM 1901 O O . LYS A 1 243 ? -9.812 8.834 11.213 1.00 89.81 243 LYS A O 1
ATOM 1906 N N . VAL A 1 244 ? -9.606 9.145 13.435 1.00 91.81 244 VAL A N 1
ATOM 1907 C CA . VAL A 1 244 ? -9.707 7.750 13.859 1.00 91.81 244 VAL A CA 1
ATOM 1908 C C . VAL A 1 244 ? -10.995 7.580 14.654 1.00 91.81 244 VAL A C 1
ATOM 1910 O O . VAL A 1 244 ? -11.229 8.302 15.622 1.00 91.81 244 VAL A O 1
ATOM 1913 N N . SER A 1 245 ? -11.831 6.615 14.269 1.00 91.31 245 SER A N 1
ATOM 1914 C CA . SER A 1 245 ? -13.143 6.409 14.889 1.00 91.31 245 SER A CA 1
ATOM 1915 C C . SER A 1 245 ? -13.437 4.932 15.131 1.00 91.31 245 SER A C 1
ATOM 1917 O O . SER A 1 245 ? -13.325 4.116 14.219 1.00 91.31 245 SER A O 1
ATOM 1919 N N . CYS A 1 246 ? -13.886 4.600 16.342 1.00 90.94 246 CYS A N 1
ATOM 1920 C CA . CYS A 1 246 ? -14.324 3.258 16.722 1.00 90.94 246 CYS A CA 1
ATOM 1921 C C . CYS A 1 246 ? -15.751 3.275 17.274 1.00 90.94 246 CYS A C 1
ATOM 1923 O O . CYS A 1 246 ? -16.096 4.093 18.126 1.00 90.94 246 CYS A O 1
ATOM 1925 N N . TYR A 1 247 ? -16.568 2.326 16.822 1.00 89.69 247 TYR A N 1
ATOM 1926 C CA . TYR A 1 247 ? -17.973 2.197 17.201 1.00 89.69 247 TYR A CA 1
ATOM 1927 C C . TYR A 1 247 ? -18.172 0.941 18.058 1.00 89.69 247 TYR A C 1
ATOM 1929 O O . TYR A 1 247 ? -17.898 -0.168 17.606 1.00 89.69 247 TYR A O 1
ATOM 1937 N N . TYR A 1 248 ? -18.690 1.103 19.276 1.00 87.12 248 TYR A N 1
ATOM 1938 C CA . TYR A 1 248 ? -18.993 0.006 20.203 1.00 87.12 248 TYR A CA 1
ATOM 1939 C C . TYR A 1 248 ? -20.477 -0.003 20.552 1.00 87.12 248 TYR A C 1
ATOM 1941 O O . TYR A 1 248 ? -21.021 1.004 20.989 1.00 87.12 248 TYR A O 1
ATOM 1949 N N . VAL A 1 249 ? -21.162 -1.133 20.405 1.00 84.50 249 VAL A N 1
ATOM 1950 C CA . VAL A 1 249 ? -22.587 -1.231 20.756 1.00 84.50 249 VAL A CA 1
ATOM 1951 C C . VAL A 1 249 ? -22.752 -1.252 22.284 1.00 84.50 249 VAL A C 1
ATOM 1953 O O . VAL A 1 249 ? -22.144 -2.070 22.966 1.00 84.50 249 VAL A O 1
ATOM 1956 N N . ALA A 1 250 ? -23.568 -0.344 22.824 1.00 72.75 250 ALA A N 1
ATOM 1957 C CA . ALA A 1 250 ? -23.738 -0.103 24.260 1.00 72.75 250 ALA A CA 1
ATOM 1958 C C . ALA A 1 250 ? -24.623 -1.141 24.972 1.00 72.75 250 ALA A C 1
ATOM 1960 O O . ALA A 1 250 ? -24.481 -1.327 26.179 1.00 72.75 250 ALA A O 1
ATOM 1961 N N . ASN A 1 251 ? -25.514 -1.836 24.250 1.00 60.75 251 ASN A N 1
ATOM 1962 C CA . ASN A 1 251 ? -26.374 -2.872 24.829 1.00 60.75 251 ASN A CA 1
ATOM 1963 C C . ASN A 1 251 ? -26.005 -4.288 24.386 1.00 60.75 251 ASN A C 1
ATOM 1965 O O . ASN A 1 251 ? -25.933 -4.597 23.199 1.00 60.75 251 ASN A O 1
ATOM 1969 N N . THR A 1 252 ? -25.933 -5.149 25.404 1.00 46.62 252 THR A N 1
ATOM 1970 C CA . THR A 1 252 ? -25.599 -6.577 25.435 1.00 46.62 252 THR A CA 1
ATOM 1971 C C . THR A 1 252 ? -24.114 -6.898 25.291 1.00 46.62 252 THR A C 1
ATOM 1973 O O . THR A 1 252 ? -23.560 -6.954 24.200 1.00 46.62 252 THR A O 1
ATOM 1976 N N . THR A 1 253 ? -23.504 -7.278 26.417 1.00 46.72 253 THR A N 1
ATOM 1977 C CA . THR A 1 253 ? -22.465 -8.313 26.459 1.00 46.72 253 THR A CA 1
ATOM 1978 C C . THR A 1 253 ? -23.060 -9.630 25.952 1.00 46.72 253 THR A C 1
ATOM 1980 O O . THR A 1 253 ? -23.274 -10.594 26.679 1.00 46.72 253 THR A O 1
ATOM 1983 N N . ARG A 1 254 ? -23.369 -9.675 24.661 1.00 40.38 254 ARG A N 1
ATOM 1984 C CA . ARG A 1 254 ? -23.227 -10.893 23.892 1.00 40.38 254 ARG A CA 1
ATOM 1985 C C . ARG A 1 254 ? -21.912 -10.725 23.179 1.00 40.38 254 ARG A C 1
ATOM 1987 O O . ARG A 1 254 ? -21.777 -9.859 22.322 1.00 40.38 254 ARG A O 1
ATOM 1994 N N . THR A 1 255 ? -20.944 -11.543 23.558 1.00 40.03 255 THR A N 1
ATOM 1995 C CA . THR A 1 255 ? -19.770 -11.770 22.733 1.00 40.03 255 THR A CA 1
ATOM 1996 C C . THR A 1 255 ? -20.273 -12.373 21.424 1.00 40.03 255 THR A C 1
ATOM 1998 O O . THR A 1 255 ? -20.381 -13.586 21.278 1.00 40.03 255 THR A O 1
ATOM 2001 N N . LEU A 1 256 ? -20.645 -11.523 20.470 1.00 37.19 256 LEU A N 1
ATOM 2002 C CA . LEU A 1 256 ? -20.500 -11.860 19.071 1.00 37.19 256 LEU A CA 1
ATOM 2003 C C . LEU A 1 256 ? -19.002 -11.786 18.836 1.00 37.19 256 LEU A C 1
ATOM 2005 O O . LEU A 1 256 ? -18.446 -10.732 18.541 1.00 37.19 256 LEU A O 1
ATOM 2009 N N . ALA A 1 257 ? -18.337 -12.920 19.031 1.00 35.66 257 ALA A N 1
ATOM 2010 C CA . ALA A 1 257 ? -17.119 -13.136 18.295 1.00 35.66 257 ALA A CA 1
ATOM 2011 C C . ALA A 1 257 ? -17.534 -13.076 16.821 1.00 35.66 257 ALA A C 1
ATOM 2013 O O . ALA A 1 257 ? -18.080 -14.038 16.282 1.00 35.66 257 ALA A O 1
ATOM 2014 N N . PHE A 1 258 ? -17.269 -11.949 16.165 1.00 34.91 258 PHE A N 1
ATOM 2015 C CA . PHE A 1 258 ? -16.893 -12.011 14.766 1.00 34.91 258 PHE A CA 1
ATOM 2016 C C . PHE A 1 258 ? -15.529 -12.692 14.749 1.00 34.91 258 PHE A C 1
ATOM 2018 O O . PHE A 1 258 ? -14.489 -12.078 14.553 1.00 34.91 258 PHE A O 1
ATOM 2025 N N . LEU A 1 259 ? -15.550 -14.011 14.934 1.00 38.94 259 LEU A N 1
ATOM 2026 C CA . LEU A 1 259 ? -14.742 -14.812 14.055 1.00 38.94 259 LEU A CA 1
ATOM 2027 C C . LEU A 1 259 ? -15.346 -14.520 12.685 1.00 38.94 259 LEU A C 1
ATOM 2029 O O . LEU A 1 259 ? -16.251 -15.213 12.223 1.00 38.94 259 LEU A O 1
ATOM 2033 N N . THR A 1 260 ? -14.815 -13.509 12.003 1.00 35.97 260 THR A N 1
ATOM 2034 C CA . THR A 1 260 ? -14.475 -13.800 10.629 1.00 35.97 260 THR A CA 1
ATOM 2035 C C . THR A 1 260 ? -13.536 -14.994 10.753 1.00 35.97 260 THR A C 1
ATOM 2037 O O . THR A 1 260 ? -12.322 -14.861 10.871 1.00 35.97 260 THR A O 1
ATOM 2040 N N . ARG A 1 261 ? -14.110 -16.203 10.711 1.00 35.28 261 ARG A N 1
ATOM 2041 C CA . ARG A 1 261 ? -13.522 -17.147 9.788 1.00 35.28 261 ARG A CA 1
ATOM 2042 C C . ARG A 1 261 ? -13.308 -16.295 8.536 1.00 35.28 261 ARG A C 1
ATOM 2044 O O . ARG A 1 261 ? -14.291 -15.669 8.102 1.00 35.28 261 ARG A O 1
ATOM 2051 N N . PRO A 1 262 ? -12.080 -16.192 7.989 1.00 31.98 262 PRO A N 1
ATOM 2052 C CA . PRO A 1 262 ? -12.014 -15.877 6.574 1.00 31.98 262 PRO A CA 1
ATOM 2053 C C . PRO A 1 262 ? -13.098 -16.751 5.976 1.00 31.98 262 PRO A C 1
ATOM 2055 O O . PRO A 1 262 ? -13.265 -17.892 6.423 1.00 31.98 262 PRO A O 1
ATOM 2058 N N . ARG A 1 263 ? -13.953 -16.198 5.120 1.00 33.88 263 ARG A N 1
ATOM 2059 C CA . ARG A 1 263 ? -14.817 -17.070 4.341 1.00 33.88 263 ARG A CA 1
ATOM 2060 C C . ARG A 1 263 ? -13.887 -18.207 3.918 1.00 33.88 263 ARG A C 1
ATOM 2062 O O . ARG A 1 263 ? -12.915 -17.922 3.232 1.00 33.88 263 ARG A O 1
ATOM 2069 N N . ASP A 1 264 ? -14.110 -19.438 4.403 1.00 39.81 264 ASP A N 1
ATOM 2070 C CA . ASP A 1 264 ? -13.208 -20.576 4.119 1.00 39.81 264 ASP A CA 1
ATOM 2071 C C . ASP A 1 264 ? -13.178 -20.855 2.601 1.00 39.81 264 ASP A C 1
ATOM 2073 O O . ASP A 1 264 ? -12.547 -21.778 2.110 1.00 39.81 264 ASP A O 1
ATOM 2077 N N . HIS A 1 265 ? -13.914 -20.040 1.851 1.00 40.75 265 HIS A N 1
ATOM 2078 C CA . HIS A 1 265 ? -13.942 -19.910 0.435 1.00 40.75 265 HIS A CA 1
ATOM 2079 C C . HIS A 1 265 ? -13.719 -18.421 0.104 1.00 40.75 265 HIS A C 1
ATOM 2081 O O . HIS A 1 265 ? -14.661 -17.669 -0.165 1.00 40.75 265 HIS A O 1
ATOM 2087 N N . GLU A 1 266 ? -12.456 -18.008 0.009 1.00 39.34 266 GLU A N 1
ATOM 2088 C CA . GLU A 1 266 ? -12.030 -17.382 -1.250 1.00 39.34 266 GLU A CA 1
ATOM 2089 C C . GLU A 1 266 ? -12.744 -18.168 -2.367 1.00 39.34 266 GLU A C 1
ATOM 2091 O O . GLU A 1 266 ? -12.769 -19.399 -2.258 1.00 39.34 266 GLU A O 1
ATOM 2096 N N . PRO A 1 267 ? -13.453 -17.572 -3.347 1.00 38.94 267 PRO A N 1
ATOM 2097 C CA . PRO A 1 267 ? -13.959 -18.375 -4.446 1.00 38.94 267 PRO A CA 1
ATOM 2098 C C . PRO A 1 267 ? -12.736 -18.948 -5.158 1.00 38.94 267 PRO A C 1
ATOM 2100 O O . PRO A 1 267 ? -12.171 -18.345 -6.063 1.00 38.94 267 PRO A O 1
ATOM 2103 N N . PHE A 1 268 ? -12.309 -20.114 -4.689 1.00 43.66 268 PHE A N 1
ATOM 2104 C CA . PHE A 1 268 ? -11.429 -21.007 -5.374 1.00 43.66 268 PHE A CA 1
ATOM 2105 C C . PHE A 1 268 ? -12.164 -21.256 -6.676 1.00 43.66 268 PHE A C 1
ATOM 2107 O O . PHE A 1 268 ? -13.297 -21.753 -6.681 1.00 43.66 268 PHE A O 1
ATOM 2114 N N . VAL A 1 269 ? -11.565 -20.829 -7.782 1.00 38.34 269 VAL A N 1
ATOM 2115 C CA . VAL A 1 269 ? -11.966 -21.349 -9.078 1.00 38.34 269 VAL A CA 1
ATOM 2116 C C . VAL A 1 269 ? -11.479 -22.788 -9.074 1.00 38.34 269 VAL A C 1
ATOM 2118 O O . VAL A 1 269 ? -10.418 -23.125 -9.593 1.00 38.34 269 VAL A O 1
ATOM 2121 N N . GLU A 1 270 ? -12.249 -23.644 -8.409 1.00 39.56 270 GLU A N 1
ATOM 2122 C CA . GLU A 1 270 ? -12.141 -25.066 -8.612 1.00 39.56 270 GLU A CA 1
ATOM 2123 C C . GLU A 1 270 ? -12.495 -25.261 -10.075 1.00 39.56 270 GLU A C 1
ATOM 2125 O O . GLU A 1 270 ? -13.580 -24.877 -10.526 1.00 39.56 270 GLU A O 1
ATOM 2130 N N . THR A 1 271 ? -11.555 -25.788 -10.850 1.00 37.12 271 THR A N 1
ATOM 2131 C CA . THR A 1 271 ? -11.878 -26.194 -12.210 1.00 37.12 271 THR A CA 1
ATOM 2132 C C . THR A 1 271 ? -12.798 -27.397 -12.063 1.00 37.12 271 THR A C 1
ATOM 2134 O O . THR A 1 271 ? -12.352 -28.534 -11.928 1.00 37.12 271 THR A O 1
ATOM 2137 N N . GLY A 1 272 ? -14.100 -27.133 -11.978 1.00 43.75 272 GLY A N 1
ATOM 2138 C CA . GLY A 1 272 ? -15.106 -28.167 -11.873 1.00 43.75 272 GLY A CA 1
ATOM 2139 C C . GLY A 1 272 ? -15.035 -29.010 -13.134 1.00 43.75 272 GLY A C 1
ATOM 2140 O O . GLY A 1 272 ? -15.339 -28.536 -14.228 1.00 43.75 272 GLY A O 1
ATOM 2141 N N . THR A 1 273 ? -14.627 -30.266 -13.001 1.00 53.00 273 THR A N 1
ATOM 2142 C CA . THR A 1 273 ? -14.745 -31.228 -14.092 1.00 53.00 273 THR A CA 1
ATOM 2143 C C . THR A 1 273 ? -16.203 -31.666 -14.174 1.00 53.00 273 THR A C 1
ATOM 2145 O O . THR A 1 273 ? -16.639 -32.636 -13.561 1.00 53.00 273 THR A O 1
ATOM 2148 N N . GLY A 1 274 ? -16.999 -30.911 -14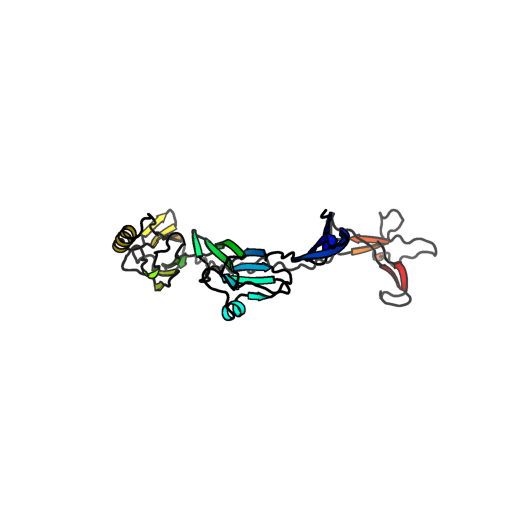.927 1.00 57.75 274 GLY A N 1
ATOM 2149 C CA . GLY A 1 274 ? -18.336 -31.339 -15.312 1.00 57.75 274 GLY A CA 1
ATOM 2150 C C . GLY A 1 274 ? -18.227 -32.482 -16.315 1.00 57.75 274 GLY A C 1
ATOM 2151 O O . GLY A 1 274 ? -17.725 -32.296 -17.421 1.00 57.75 274 GLY A O 1
ATOM 2152 N N . ARG A 1 275 ? -18.694 -33.678 -15.953 1.00 66.38 275 ARG A N 1
ATOM 2153 C CA . ARG A 1 275 ? -18.911 -34.745 -16.934 1.00 66.38 275 ARG A CA 1
ATOM 2154 C C . ARG A 1 275 ? -20.275 -34.545 -17.570 1.00 66.38 275 ARG A C 1
ATOM 2156 O O . ARG A 1 275 ? -21.301 -34.625 -16.901 1.00 66.38 275 ARG A O 1
ATOM 2163 N N . LEU A 1 276 ? -20.275 -34.311 -18.873 1.00 75.06 276 LEU A N 1
ATOM 2164 C CA . LEU A 1 276 ? -21.482 -34.402 -19.673 1.00 75.06 276 LEU A CA 1
ATOM 2165 C C . LEU A 1 276 ? -21.925 -35.867 -19.704 1.00 75.06 276 LEU A C 1
ATOM 2167 O O . LEU A 1 276 ? -21.177 -36.734 -20.159 1.00 75.06 276 LEU A O 1
ATOM 2171 N N . MET A 1 277 ? -23.113 -36.152 -19.173 1.00 79.94 277 MET A N 1
ATOM 2172 C CA . MET A 1 277 ? -23.677 -37.491 -19.254 1.00 79.94 277 MET A CA 1
ATOM 2173 C C . MET A 1 277 ? -24.334 -37.666 -20.614 1.00 79.94 277 MET A C 1
ATOM 2175 O O . MET A 1 277 ? -25.158 -36.858 -21.047 1.00 79.94 277 MET A O 1
ATOM 2179 N N . VAL A 1 278 ? -23.925 -38.734 -21.279 1.00 82.94 278 VAL A N 1
ATOM 2180 C CA . VAL A 1 278 ? -24.458 -39.155 -22.561 1.00 82.94 278 VAL A CA 1
ATOM 2181 C C . VAL A 1 278 ? -25.097 -40.513 -22.344 1.00 82.94 278 VAL A C 1
ATOM 2183 O O . VAL A 1 278 ? -24.476 -41.391 -21.741 1.00 82.94 278 VAL A O 1
ATOM 2186 N N . ARG A 1 279 ? -26.322 -40.699 -22.832 1.00 87.62 279 ARG A N 1
ATOM 2187 C CA . ARG A 1 279 ? -26.948 -42.022 -22.885 1.00 87.62 279 ARG A CA 1
ATOM 2188 C C . ARG A 1 279 ? -27.217 -42.403 -24.327 1.00 87.62 279 ARG A C 1
ATOM 2190 O O . ARG A 1 279 ? -27.582 -41.562 -25.144 1.00 87.62 279 ARG A O 1
ATOM 2197 N N . MET A 1 280 ? -27.059 -43.686 -24.611 1.00 88.44 280 MET A N 1
ATOM 2198 C CA . MET A 1 280 ? -27.501 -44.289 -25.858 1.00 88.44 280 MET A CA 1
ATOM 2199 C C . MET A 1 280 ? -28.796 -45.049 -25.588 1.00 88.44 280 MET A C 1
ATOM 2201 O O . MET A 1 280 ? -28.876 -45.803 -24.619 1.00 88.44 280 MET A O 1
ATOM 2205 N N . ARG A 1 281 ? -29.806 -44.854 -26.431 1.00 91.38 281 ARG A N 1
ATOM 2206 C CA . ARG A 1 281 ? -31.086 -45.560 -26.370 1.00 91.38 281 ARG A CA 1
ATOM 2207 C C . ARG A 1 281 ? -31.372 -46.236 -27.697 1.00 91.38 281 ARG A C 1
ATOM 2209 O O . ARG A 1 281 ? -31.002 -45.728 -28.752 1.00 91.38 281 ARG A O 1
ATOM 2216 N N . LEU A 1 282 ? -32.067 -47.364 -27.643 1.00 92.38 282 LEU A N 1
ATOM 2217 C CA . LEU A 1 282 ? -32.560 -48.044 -28.831 1.00 92.38 282 LEU A CA 1
ATOM 2218 C C . LEU A 1 282 ? -34.040 -47.706 -29.020 1.00 92.38 282 LEU A C 1
ATOM 2220 O O . LEU A 1 282 ? -34.876 -48.070 -28.191 1.00 92.38 282 LEU A O 1
ATOM 2224 N N . ALA A 1 283 ? -34.360 -47.000 -30.099 1.00 93.50 283 ALA A N 1
ATOM 2225 C CA . ALA A 1 283 ? -35.728 -46.708 -30.491 1.00 93.50 283 ALA A CA 1
ATOM 2226 C C . ALA A 1 283 ? -36.411 -47.961 -31.058 1.00 93.50 283 ALA A C 1
ATOM 2228 O O . ALA A 1 283 ? -35.776 -48.841 -31.652 1.00 93.50 283 ALA A O 1
ATOM 2229 N N . GLN A 1 284 ? -37.726 -48.050 -30.869 1.00 92.12 284 GLN A N 1
ATOM 2230 C CA . GLN A 1 284 ? -38.509 -49.181 -31.368 1.00 92.12 284 GLN A CA 1
ATOM 2231 C C . GLN A 1 284 ? -38.681 -49.132 -32.892 1.00 92.12 284 GLN A C 1
ATOM 2233 O O . GLN A 1 284 ? -38.766 -50.184 -33.531 1.00 92.12 284 GLN A O 1
ATOM 2238 N N . ASP A 1 285 ? -38.663 -47.926 -33.465 1.00 90.75 285 ASP A N 1
ATOM 2239 C CA . ASP A 1 285 ? -38.806 -47.645 -34.889 1.00 90.75 285 ASP A CA 1
ATOM 2240 C C . ASP A 1 285 ? -38.027 -46.380 -35.314 1.00 90.75 285 ASP A C 1
ATOM 2242 O O . ASP A 1 285 ? -37.336 -45.743 -34.518 1.00 90.75 285 ASP A O 1
ATOM 2246 N N . ALA A 1 286 ? -38.145 -46.012 -36.593 1.00 90.25 286 ALA A N 1
ATOM 2247 C CA . ALA A 1 286 ? -37.481 -44.851 -37.185 1.00 90.25 286 ALA A CA 1
ATOM 2248 C C . ALA A 1 286 ? -38.066 -43.488 -36.756 1.00 90.25 286 ALA A C 1
ATOM 2250 O O . ALA A 1 286 ? -37.587 -42.458 -37.227 1.00 90.25 286 ALA A O 1
ATOM 2251 N N . SER A 1 287 ? -39.114 -43.459 -35.922 1.00 92.81 287 SER A N 1
ATOM 2252 C CA . SER A 1 287 ? -39.739 -42.215 -35.457 1.00 92.81 287 SER A CA 1
ATOM 2253 C C . SER A 1 287 ? -39.045 -41.612 -34.237 1.00 92.81 287 SER A C 1
ATOM 2255 O O . SER A 1 287 ? -39.279 -40.444 -33.945 1.00 92.81 287 SER A O 1
ATOM 2257 N N . TYR A 1 288 ? -38.215 -42.393 -33.531 1.00 90.31 288 TYR A N 1
ATOM 2258 C CA . TYR A 1 288 ? -37.503 -41.970 -32.317 1.00 90.31 288 TYR A CA 1
ATOM 2259 C C . TYR A 1 288 ? -38.421 -41.428 -31.200 1.00 90.31 288 TYR A C 1
ATOM 2261 O O . TYR A 1 288 ? -37.989 -40.668 -30.342 1.00 90.31 288 TYR A O 1
ATOM 2269 N N . ASN A 1 289 ? -39.697 -41.829 -31.175 1.00 92.31 289 ASN A N 1
ATOM 2270 C CA . ASN A 1 289 ? -40.644 -41.402 -30.134 1.00 92.31 289 ASN A CA 1
ATOM 2271 C C . ASN A 1 289 ? -40.766 -42.405 -28.980 1.00 92.31 289 ASN A C 1
ATOM 2273 O O . ASN A 1 289 ? -41.142 -42.036 -27.869 1.00 92.31 289 ASN A O 1
ATOM 2277 N N . THR A 1 290 ? -40.476 -43.682 -29.240 1.00 93.25 290 THR A N 1
ATOM 2278 C CA . THR A 1 290 ? -40.583 -44.770 -28.262 1.00 93.25 290 THR A CA 1
ATOM 2279 C C . THR A 1 290 ? -39.294 -45.578 -28.228 1.00 93.25 290 THR A C 1
ATOM 2281 O O . THR A 1 290 ? -38.660 -45.813 -29.258 1.00 93.25 290 THR A O 1
ATOM 2284 N N . PHE A 1 291 ? -38.895 -45.995 -27.029 1.00 93.94 291 PHE A N 1
ATOM 2285 C CA . PHE A 1 291 ? -37.601 -46.620 -26.763 1.00 93.94 291 PHE A CA 1
ATOM 2286 C C . PHE A 1 291 ? -37.790 -47.897 -25.951 1.00 93.94 291 PHE A C 1
ATOM 2288 O O . PHE A 1 291 ? -38.752 -48.002 -25.188 1.00 93.94 291 PHE A O 1
ATOM 2295 N N . HIS A 1 292 ? -36.891 -48.860 -26.145 1.00 92.00 292 HIS A N 1
ATOM 2296 C CA . HIS A 1 292 ? -36.829 -50.081 -25.334 1.00 92.00 292 HIS A CA 1
ATOM 2297 C C . HIS A 1 292 ? -36.327 -49.754 -23.925 1.00 92.00 292 HIS A C 1
ATOM 2299 O O . HIS A 1 292 ? -35.389 -48.964 -23.773 1.00 92.00 292 HIS A O 1
ATOM 2305 N N . GLN A 1 293 ? -36.954 -50.353 -22.917 1.00 91.31 293 GLN A N 1
ATOM 2306 C CA . GLN A 1 293 ? -36.566 -50.263 -21.509 1.00 91.31 293 GLN A CA 1
ATOM 2307 C C . GLN A 1 293 ? -35.588 -51.381 -21.136 1.00 91.31 293 GLN A C 1
ATOM 2309 O O . GLN A 1 293 ? -35.315 -52.272 -21.938 1.00 91.31 293 GLN A O 1
ATOM 2314 N N . GLU A 1 294 ? -35.026 -51.333 -19.929 1.00 86.31 294 GLU A N 1
ATOM 2315 C CA . GLU A 1 294 ? -34.031 -52.310 -19.467 1.00 86.31 294 GLU A CA 1
ATOM 2316 C C . GLU A 1 294 ? -34.599 -53.740 -19.435 1.00 86.31 294 GLU A C 1
ATOM 2318 O O . GLU A 1 294 ? -33.904 -54.696 -19.774 1.00 86.31 294 GLU A O 1
ATOM 2323 N N . GLU A 1 295 ? -35.893 -53.878 -19.142 1.00 91.19 295 GLU A N 1
ATOM 2324 C CA . GLU A 1 295 ? -36.601 -55.158 -19.105 1.00 91.19 295 GLU A CA 1
ATOM 2325 C C . GLU A 1 295 ? -36.838 -55.764 -20.500 1.00 91.19 295 GLU A C 1
ATOM 2327 O O . GLU A 1 295 ? -37.108 -56.960 -20.610 1.00 91.19 295 GLU A O 1
ATOM 2332 N N . ASP A 1 296 ? -36.723 -54.959 -21.562 1.00 89.50 296 ASP A N 1
ATOM 2333 C CA . ASP A 1 296 ? -36.911 -55.397 -22.949 1.00 89.50 296 ASP A CA 1
ATOM 2334 C C . ASP A 1 296 ? -35.643 -56.052 -23.536 1.00 89.50 296 ASP A C 1
ATOM 2336 O O . ASP A 1 296 ? -35.680 -56.623 -24.633 1.00 89.50 296 ASP A O 1
ATOM 2340 N N . TYR A 1 297 ? -34.503 -55.975 -22.837 1.00 86.75 297 TYR A N 1
ATOM 2341 C CA . TYR A 1 297 ? -33.253 -56.588 -23.283 1.00 86.75 297 TYR A CA 1
ATOM 2342 C C . TYR A 1 297 ? -33.187 -58.080 -22.900 1.00 86.75 297 TYR A C 1
ATOM 2344 O O . TYR A 1 297 ? -33.533 -58.451 -21.779 1.00 86.75 297 TYR A O 1
ATOM 2352 N N . PRO A 1 298 ? -32.684 -58.959 -23.793 1.00 89.56 298 PRO A N 1
ATOM 2353 C CA . PRO A 1 298 ? -32.076 -58.663 -25.092 1.00 89.56 298 PRO A CA 1
ATOM 2354 C C . PRO A 1 298 ? -33.098 -58.455 -26.224 1.00 89.56 298 PRO A C 1
ATOM 2356 O O . PRO A 1 298 ? -33.981 -59.280 -26.459 1.00 89.56 298 PRO A O 1
ATOM 2359 N N . VAL A 1 299 ? -32.906 -57.396 -27.016 1.00 89.19 299 VAL A N 1
ATOM 2360 C CA . VAL A 1 299 ? -33.772 -57.095 -28.166 1.00 89.19 299 VAL A CA 1
ATOM 2361 C C . VAL A 1 299 ? -33.448 -58.018 -29.343 1.00 89.19 299 VAL A C 1
ATOM 2363 O O . VAL A 1 299 ? -32.386 -57.927 -29.960 1.00 89.19 299 VAL A O 1
ATOM 2366 N N . VAL A 1 300 ? -34.395 -58.888 -29.701 1.00 86.62 300 VAL A N 1
ATOM 2367 C CA . VAL A 1 300 ? -34.253 -59.815 -30.834 1.00 86.62 300 VAL A CA 1
ATOM 2368 C C . VAL A 1 300 ? -34.631 -59.125 -32.150 1.00 86.62 300 VAL A C 1
ATOM 2370 O O . VAL A 1 300 ? -35.691 -58.499 -32.274 1.00 86.62 300 VAL A O 1
ATOM 2373 N N . ARG A 1 301 ? -33.765 -59.253 -33.162 1.00 85.38 301 ARG A N 1
ATOM 2374 C CA . ARG A 1 301 ? -33.986 -58.767 -34.533 1.00 85.38 301 ARG A CA 1
ATOM 2375 C C . ARG A 1 301 ? -33.495 -59.771 -35.565 1.00 85.38 301 ARG A C 1
ATOM 2377 O O . ARG A 1 301 ? -32.559 -60.529 -35.321 1.00 85.38 301 ARG A O 1
ATOM 2384 N N . TYR A 1 302 ? -34.125 -59.748 -36.734 1.00 85.81 302 TYR A N 1
ATOM 2385 C CA . TYR A 1 302 ? -33.701 -60.556 -37.874 1.00 85.81 302 TYR A CA 1
ATOM 2386 C C . TYR A 1 302 ? -32.653 -59.822 -38.713 1.00 85.81 302 TYR A C 1
ATOM 2388 O O . TYR A 1 302 ? -32.615 -58.592 -38.760 1.00 85.81 302 TYR A O 1
ATOM 2396 N N . LEU A 1 303 ? -31.818 -60.582 -39.427 1.00 82.81 303 LEU A N 1
ATOM 2397 C CA . LEU A 1 303 ? -30.839 -60.022 -40.359 1.00 82.81 303 LEU A CA 1
ATOM 2398 C C . LEU A 1 303 ? -31.522 -59.077 -41.362 1.00 82.81 303 LEU A C 1
ATOM 2400 O O . LEU A 1 303 ? -32.584 -59.396 -41.895 1.00 82.81 303 LEU A O 1
ATOM 2404 N N . ARG A 1 304 ? -30.872 -57.939 -41.644 1.00 83.81 304 ARG A N 1
ATOM 2405 C CA . ARG A 1 304 ? -31.359 -56.824 -42.487 1.00 83.81 304 ARG A CA 1
ATOM 2406 C C . ARG A 1 304 ? -32.455 -55.944 -41.874 1.00 83.81 304 ARG A C 1
ATOM 2408 O O . ARG A 1 30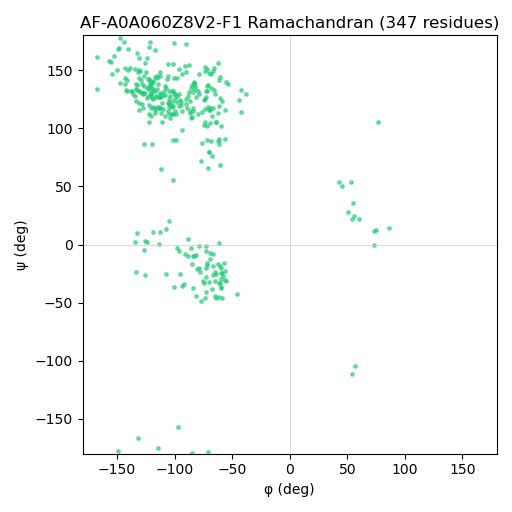4 ? -32.858 -54.986 -42.526 1.00 83.81 304 ARG A O 1
ATOM 2415 N N . GLN A 1 305 ? -32.913 -56.212 -40.652 1.00 86.69 305 GLN A N 1
ATOM 2416 C CA . GLN A 1 305 ? -33.737 -55.245 -39.925 1.00 86.69 305 GLN A CA 1
ATOM 2417 C C . GLN A 1 305 ? -32.842 -54.169 -39.291 1.00 86.69 305 GLN A C 1
ATOM 2419 O O . GLN A 1 305 ? -31.834 -54.520 -38.672 1.00 86.69 305 GLN A O 1
ATOM 2424 N N . PRO A 1 306 ? -33.173 -52.875 -39.442 1.00 88.12 306 PRO A N 1
ATOM 2425 C CA . PRO A 1 306 ? -32.394 -51.802 -38.843 1.00 88.12 306 PRO A CA 1
ATOM 2426 C C . PRO A 1 306 ? -32.580 -51.756 -37.322 1.00 88.12 306 PRO A C 1
ATOM 2428 O O . PRO A 1 306 ? -33.634 -52.105 -36.785 1.00 88.12 306 PRO A O 1
ATOM 2431 N N . LEU A 1 307 ? -31.540 -51.281 -36.640 1.00 90.12 307 LEU A N 1
ATOM 2432 C CA . LEU A 1 307 ? -31.585 -50.866 -35.243 1.00 90.12 307 LEU A CA 1
ATOM 2433 C C . LEU A 1 307 ? -31.443 -49.344 -35.203 1.00 90.12 307 LEU A C 1
ATOM 2435 O O . LEU A 1 307 ? -30.532 -48.789 -35.817 1.00 90.12 307 LEU A O 1
ATOM 2439 N N . HIS A 1 308 ? -32.355 -48.678 -34.501 1.00 91.00 308 HIS A N 1
ATOM 2440 C CA . HIS A 1 308 ? -32.437 -47.222 -34.456 1.00 91.00 308 HIS A CA 1
ATOM 2441 C C . HIS A 1 308 ? -31.832 -46.710 -33.154 1.00 91.00 308 HIS A C 1
ATOM 2443 O O . HIS A 1 308 ? -32.516 -46.607 -32.142 1.00 91.00 308 HIS A O 1
ATOM 2449 N N . PHE A 1 309 ? -30.533 -46.431 -33.166 1.00 91.38 309 PHE A N 1
ATOM 2450 C CA . PHE A 1 309 ? -29.853 -45.884 -31.997 1.00 91.38 309 PHE A CA 1
ATOM 2451 C C . PHE A 1 309 ? -29.983 -44.366 -31.956 1.00 91.38 309 PHE A C 1
ATOM 2453 O O . PHE A 1 309 ? -29.773 -43.685 -32.959 1.00 91.38 309 PHE A O 1
ATOM 2460 N N . GLU A 1 310 ? -30.308 -43.853 -30.779 1.00 90.50 310 GLU A N 1
ATOM 2461 C CA . GLU A 1 310 ? -30.239 -42.442 -30.439 1.00 90.50 310 GLU A CA 1
ATOM 2462 C C . GLU A 1 310 ? -29.174 -42.258 -29.369 1.00 90.50 310 GLU A C 1
ATOM 2464 O O . GLU A 1 310 ? -29.089 -43.047 -28.427 1.00 90.50 310 GLU A O 1
ATOM 2469 N N . VAL A 1 311 ? -28.375 -41.208 -29.506 1.00 89.00 311 VAL A N 1
ATOM 2470 C CA . VAL A 1 311 ? -27.446 -40.787 -28.467 1.00 89.00 311 VAL A CA 1
ATOM 2471 C C . VAL A 1 311 ? -27.830 -39.375 -28.071 1.00 89.00 311 VAL A C 1
ATOM 2473 O O . VAL A 1 311 ? -27.938 -38.501 -28.928 1.00 89.00 311 VAL A O 1
ATOM 2476 N N . GLU A 1 312 ? -28.056 -39.156 -26.782 1.00 86.81 312 GLU A N 1
ATOM 2477 C CA . GLU A 1 312 ? -28.467 -37.855 -26.264 1.00 86.81 312 GLU A CA 1
ATOM 2478 C C . GLU A 1 312 ? -27.636 -37.435 -25.051 1.00 86.81 312 GLU A C 1
ATOM 2480 O O . GLU A 1 312 ? -27.177 -38.252 -24.247 1.00 86.81 312 GLU A O 1
ATOM 2485 N N . LEU A 1 313 ? -27.464 -36.121 -24.933 1.00 84.88 313 LEU A N 1
ATOM 2486 C CA . LEU A 1 313 ? -26.936 -35.448 -23.755 1.00 84.88 313 LEU A CA 1
ATOM 2487 C C . LEU A 1 313 ? -28.053 -35.326 -22.719 1.00 84.88 313 LEU A C 1
ATOM 2489 O O . LEU A 1 313 ? -29.001 -34.573 -22.914 1.00 84.88 313 LEU A O 1
ATOM 2493 N N . THR A 1 314 ? -27.939 -36.039 -21.602 1.00 80.25 314 THR A N 1
ATOM 2494 C CA . THR A 1 314 ? -29.011 -36.091 -20.593 1.00 80.25 314 THR A CA 1
ATOM 2495 C C . THR A 1 314 ? -29.030 -34.886 -19.657 1.00 80.25 314 THR A C 1
ATOM 2497 O O . THR A 1 314 ? -30.038 -34.641 -19.002 1.00 80.25 314 THR A O 1
ATOM 2500 N N . THR A 1 315 ? -27.912 -34.166 -19.522 1.00 70.00 315 THR A N 1
ATOM 2501 C CA . THR A 1 315 ? -27.718 -33.195 -18.428 1.00 70.00 315 THR A CA 1
ATOM 2502 C C . THR A 1 315 ? -27.337 -31.781 -18.849 1.00 70.00 315 THR A C 1
ATOM 2504 O O . THR A 1 315 ? -27.129 -30.947 -17.973 1.00 70.00 315 THR A O 1
ATOM 2507 N N . SER A 1 316 ? -27.251 -31.476 -20.147 1.00 72.69 316 SER A N 1
ATOM 2508 C CA . SER A 1 316 ? -26.941 -30.119 -20.617 1.00 72.69 316 SER A CA 1
ATOM 2509 C C . SER A 1 316 ? -28.027 -29.592 -21.546 1.00 72.69 316 SER A C 1
ATOM 2511 O O . SER A 1 316 ? -28.374 -30.245 -22.525 1.00 72.69 316 SER A O 1
ATOM 2513 N N . SER A 1 317 ? -28.533 -28.396 -21.246 1.00 69.12 317 SER A N 1
ATOM 2514 C CA . SER A 1 317 ? -29.420 -27.602 -22.107 1.00 69.12 317 SER A CA 1
ATOM 2515 C C . SER A 1 317 ? -28.706 -26.385 -22.711 1.00 69.12 317 SER A C 1
ATOM 2517 O O . SER A 1 317 ? -29.360 -25.474 -23.219 1.00 69.12 317 SER A O 1
ATOM 2519 N N . ASP A 1 318 ? -27.369 -26.346 -22.634 1.00 76.44 318 ASP A N 1
ATOM 2520 C CA . ASP A 1 318 ? -26.566 -25.246 -23.166 1.00 76.44 318 ASP A CA 1
ATOM 2521 C C . ASP A 1 318 ? -26.618 -25.238 -24.708 1.00 76.44 318 ASP A C 1
ATOM 2523 O O . ASP A 1 318 ? -26.134 -26.185 -25.335 1.00 76.44 318 ASP A O 1
ATOM 2527 N N . PRO A 1 319 ? -27.150 -24.173 -25.345 1.00 76.69 319 PRO A N 1
ATOM 2528 C CA . PRO A 1 319 ? -27.263 -24.087 -26.801 1.00 76.69 319 PRO A CA 1
ATOM 2529 C C . PRO A 1 319 ? -25.909 -24.002 -27.525 1.00 76.69 319 PRO A C 1
ATOM 2531 O O . PRO A 1 319 ? -25.876 -24.054 -28.753 1.00 76.69 319 PRO A O 1
ATOM 2534 N N . LYS A 1 320 ? -24.795 -23.842 -26.799 1.00 77.81 320 LYS A N 1
ATOM 2535 C CA . LYS A 1 320 ? -23.437 -23.804 -27.362 1.00 77.81 320 LYS A CA 1
ATOM 2536 C C . LYS A 1 320 ? -22.764 -25.177 -27.431 1.00 77.81 320 LYS A C 1
ATOM 2538 O O . LYS A 1 320 ? -21.681 -25.277 -28.003 1.00 77.81 320 LYS A O 1
ATOM 2543 N N . VAL A 1 321 ? -23.363 -26.218 -26.851 1.00 79.94 321 VAL A N 1
ATOM 2544 C CA . VAL A 1 321 ? -22.807 -27.577 -26.834 1.00 79.94 321 VAL A CA 1
ATOM 2545 C C . VAL A 1 321 ? -23.490 -28.431 -27.900 1.00 79.94 321 VAL A C 1
ATOM 2547 O O . VAL A 1 321 ? -24.715 -28.502 -27.955 1.00 79.94 321 VAL A O 1
ATOM 2550 N N . ALA A 1 322 ? -22.694 -29.117 -28.722 1.00 80.38 322 ALA A N 1
ATOM 2551 C CA . ALA A 1 322 ? -23.170 -30.062 -29.729 1.00 80.38 322 ALA A CA 1
ATOM 2552 C C . ALA A 1 322 ? -22.628 -31.472 -29.446 1.00 80.38 322 ALA A C 1
ATOM 2554 O O . ALA A 1 322 ? -21.473 -31.632 -29.050 1.00 80.38 322 ALA A O 1
ATOM 2555 N N . LEU A 1 323 ? -23.465 -32.493 -29.649 1.00 83.75 323 LEU A N 1
ATOM 2556 C CA . LEU A 1 323 ? -23.068 -33.897 -29.553 1.00 83.75 323 LEU A CA 1
ATOM 2557 C C . LEU A 1 323 ? -22.598 -34.395 -30.921 1.00 83.75 323 LEU A C 1
ATOM 2559 O O . LEU A 1 323 ? -23.361 -34.340 -31.883 1.00 83.75 323 LEU A O 1
ATOM 2563 N N . VAL A 1 324 ? -21.381 -34.933 -30.979 1.00 85.44 324 VAL A N 1
ATOM 2564 C CA . VAL A 1 324 ? -20.800 -35.520 -32.193 1.00 85.44 324 VAL A CA 1
ATOM 2565 C C . VAL A 1 324 ? -20.332 -36.943 -31.891 1.00 85.44 324 VAL A C 1
ATOM 2567 O O . VAL A 1 324 ? -19.647 -37.183 -30.895 1.00 85.44 324 VAL A O 1
ATOM 2570 N N . LEU A 1 325 ? -20.721 -37.898 -32.739 1.00 85.81 325 LEU A N 1
ATOM 2571 C CA . LEU A 1 325 ? -20.289 -39.293 -32.643 1.00 85.81 325 LEU A CA 1
ATOM 2572 C C . LEU A 1 325 ? -19.058 -39.509 -33.516 1.00 85.81 325 LEU A C 1
ATOM 2574 O O . LEU A 1 325 ? -19.178 -39.723 -34.715 1.00 85.81 325 LEU A O 1
ATOM 2578 N N . ASP A 1 326 ? -17.885 -39.493 -32.897 1.00 86.69 326 ASP A N 1
ATOM 2579 C CA . ASP A 1 326 ? -16.614 -39.642 -33.609 1.00 86.69 326 ASP A CA 1
ATOM 2580 C C . ASP A 1 326 ? -16.337 -41.109 -34.013 1.00 86.69 326 ASP A C 1
ATOM 2582 O O . ASP A 1 326 ? -16.076 -41.419 -35.177 1.00 86.69 326 ASP A O 1
ATOM 2586 N N . HIS A 1 327 ? -16.490 -42.049 -33.071 1.00 87.12 327 HIS A N 1
ATOM 2587 C CA . HIS A 1 327 ? -16.267 -43.480 -33.295 1.00 87.12 327 HIS A CA 1
ATOM 2588 C C . HIS A 1 327 ? -17.376 -44.332 -32.668 1.00 87.12 327 HIS A C 1
ATOM 2590 O O . HIS A 1 327 ? -17.660 -44.217 -31.478 1.00 87.12 327 HIS A O 1
ATOM 2596 N N . CYS A 1 328 ? -17.957 -45.251 -33.443 1.00 88.88 328 CYS A N 1
ATOM 2597 C CA . CYS A 1 328 ? -18.972 -46.197 -32.967 1.00 88.88 328 CYS A CA 1
ATOM 2598 C C . CYS A 1 328 ? -18.647 -47.607 -33.460 1.00 88.88 328 CYS A C 1
ATOM 2600 O O . CYS A 1 328 ? -18.241 -47.788 -34.610 1.00 88.88 328 CYS A O 1
ATOM 2602 N N . TRP A 1 329 ? -18.805 -48.613 -32.602 1.00 92.00 329 TRP A N 1
ATOM 2603 C CA . TRP A 1 329 ? -18.521 -50.004 -32.936 1.00 92.00 329 TRP A CA 1
ATOM 2604 C C . TRP A 1 329 ? -19.357 -50.978 -32.111 1.00 92.00 329 TRP A C 1
ATOM 2606 O O . TRP A 1 329 ? -19.872 -50.628 -31.054 1.00 92.00 329 TRP A O 1
ATOM 2616 N N . ALA A 1 330 ? -19.443 -52.215 -32.593 1.00 90.56 330 ALA A N 1
ATOM 2617 C CA . ALA A 1 330 ? -20.037 -53.339 -31.882 1.00 90.56 330 ALA A CA 1
ATOM 2618 C C . ALA A 1 330 ? -18.969 -54.379 -31.511 1.00 90.56 330 ALA A C 1
ATOM 2620 O O . ALA A 1 330 ? -17.991 -54.570 -32.246 1.00 90.56 330 ALA A O 1
ATOM 2621 N N . THR A 1 331 ? -19.183 -55.063 -30.389 1.00 91.31 331 THR A N 1
ATOM 2622 C CA . THR A 1 331 ? -18.368 -56.171 -29.872 1.00 91.31 331 THR A CA 1
ATOM 2623 C C . THR A 1 331 ? -19.232 -57.411 -29.656 1.00 91.31 331 THR A C 1
ATOM 2625 O O . THR A 1 331 ? -20.456 -57.321 -29.580 1.00 91.31 331 THR A O 1
ATOM 2628 N N . LEU A 1 332 ? -18.600 -58.587 -29.584 1.00 86.62 332 LEU A N 1
ATOM 2629 C CA . LEU A 1 332 ? -19.309 -59.840 -29.292 1.00 86.62 332 LEU A CA 1
ATOM 2630 C C . LEU A 1 332 ? -19.696 -59.958 -27.807 1.00 86.62 332 LEU A C 1
ATOM 2632 O O . LEU A 1 332 ? -20.705 -60.572 -27.479 1.00 86.62 332 LEU A O 1
ATOM 2636 N N . ASN A 1 333 ? -18.879 -59.379 -26.926 1.00 86.19 333 ASN A N 1
ATOM 2637 C CA . ASN A 1 333 ? -19.031 -59.445 -25.476 1.00 86.19 333 ASN A CA 1
ATOM 2638 C C . ASN A 1 333 ? -19.266 -58.044 -24.897 1.00 86.19 333 ASN A C 1
ATOM 2640 O O . ASN A 1 333 ? -19.010 -57.040 -25.565 1.00 86.19 333 ASN A O 1
ATOM 2644 N N . GLU A 1 334 ? -19.682 -57.993 -23.630 1.00 85.06 334 GLU A N 1
ATOM 2645 C CA . GLU A 1 334 ? -19.914 -56.750 -22.875 1.00 85.06 334 GLU A CA 1
ATOM 2646 C C . GLU A 1 334 ? -18.670 -55.852 -22.779 1.00 85.06 334 GLU A C 1
ATOM 2648 O O . GLU A 1 334 ? -18.783 -54.630 -22.684 1.00 85.06 334 GLU A O 1
ATOM 2653 N N . ASP A 1 335 ? -17.473 -56.442 -22.837 1.00 86.25 335 ASP A N 1
ATOM 2654 C CA . ASP A 1 335 ? -16.226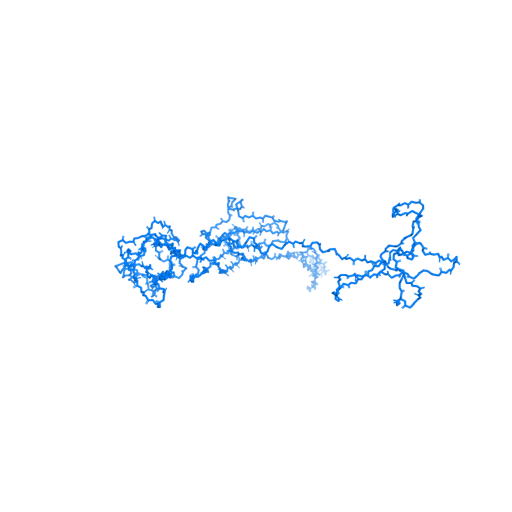 -55.687 -22.865 1.00 86.25 335 ASP A CA 1
ATOM 2655 C C . ASP A 1 335 ? -16.064 -54.936 -24.199 1.00 86.25 335 ASP A C 1
ATOM 2657 O O . ASP A 1 335 ? -15.903 -55.539 -25.270 1.00 86.25 335 ASP A O 1
ATOM 2661 N N . ARG A 1 336 ? -16.054 -53.600 -24.105 1.00 83.62 336 ARG A N 1
ATOM 2662 C CA . ARG A 1 336 ? -15.917 -52.655 -25.224 1.00 83.62 336 ARG A CA 1
ATOM 2663 C C . ARG A 1 336 ? -14.618 -52.815 -26.015 1.00 83.62 336 ARG A C 1
ATOM 2665 O O . ARG A 1 336 ? -14.582 -52.426 -27.185 1.00 83.62 336 ARG A O 1
ATOM 2672 N N . ASP A 1 337 ? -13.576 -53.360 -25.391 1.00 85.25 337 ASP A N 1
ATOM 2673 C CA . ASP A 1 337 ? -12.254 -53.529 -25.996 1.00 85.25 337 ASP A CA 1
ATOM 2674 C C . ASP A 1 337 ? -12.038 -54.945 -26.549 1.00 85.25 337 ASP A C 1
ATOM 2676 O O . ASP A 1 337 ? -11.027 -55.216 -27.213 1.00 85.25 337 ASP A O 1
ATOM 2680 N N . SER A 1 338 ? -13.026 -55.832 -26.368 1.00 88.12 338 SER A N 1
ATOM 2681 C CA . SER A 1 338 ? -12.972 -57.206 -26.855 1.00 88.12 338 SER A CA 1
ATOM 2682 C C . SER A 1 338 ? -12.871 -57.293 -28.382 1.00 88.12 338 SER A C 1
ATOM 2684 O O . SER A 1 338 ? -13.216 -56.385 -29.148 1.00 88.12 338 SER A O 1
ATOM 2686 N N . ARG A 1 339 ? -12.326 -58.418 -28.846 1.00 83.44 339 ARG A N 1
ATOM 2687 C CA . ARG A 1 339 ? -12.236 -58.772 -30.264 1.00 83.44 339 ARG A CA 1
ATOM 2688 C C . ARG A 1 339 ? -13.093 -60.016 -30.515 1.00 83.44 339 ARG A C 1
ATOM 2690 O O . ARG A 1 339 ? 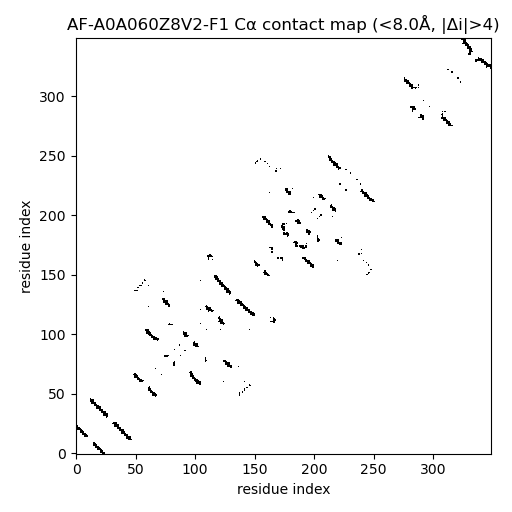-13.087 -60.910 -29.670 1.00 83.44 339 ARG A O 1
ATOM 2697 N N . PRO A 1 340 ? -13.773 -60.122 -31.669 1.00 86.50 340 PRO A N 1
ATOM 2698 C CA . PRO A 1 340 ? -13.782 -59.186 -32.803 1.00 86.50 340 PRO A CA 1
ATOM 2699 C C . PRO A 1 340 ? -14.583 -57.894 -32.544 1.00 86.50 340 PRO A C 1
ATOM 2701 O O . PRO A 1 340 ? -15.521 -57.879 -31.751 1.00 86.50 340 PRO A O 1
ATOM 2704 N N . ARG A 1 341 ? -14.191 -56.814 -33.236 1.00 86.44 341 ARG A N 1
ATOM 2705 C CA . ARG A 1 341 ? -14.826 -55.486 -33.205 1.00 86.44 341 ARG A CA 1
ATOM 2706 C C . ARG A 1 341 ? -15.245 -55.088 -34.622 1.00 86.44 341 ARG A C 1
ATOM 2708 O O . ARG A 1 341 ? -14.438 -55.216 -35.542 1.00 86.44 341 ARG A O 1
ATOM 2715 N N . TRP A 1 342 ? -16.452 -54.547 -34.781 1.00 89.44 342 TRP A N 1
ATOM 2716 C CA . TRP A 1 342 ? -16.969 -54.034 -36.057 1.00 89.44 342 TRP A CA 1
ATOM 2717 C C . TRP A 1 342 ? -17.267 -52.543 -35.954 1.00 89.44 342 TRP A C 1
ATOM 2719 O O . TRP A 1 342 ? -18.113 -52.141 -35.161 1.00 89.44 342 TRP A O 1
ATOM 2729 N N . ASN A 1 343 ? -16.582 -51.721 -36.747 1.00 86.56 343 ASN A N 1
ATOM 2730 C CA . ASN A 1 343 ? -16.797 -50.276 -36.748 1.00 86.56 343 ASN A CA 1
ATOM 2731 C C . ASN A 1 343 ? -18.050 -49.914 -37.557 1.00 86.56 343 ASN A C 1
ATOM 2733 O O . ASN A 1 343 ? -18.195 -50.339 -38.701 1.00 86.56 343 ASN A O 1
ATOM 2737 N N . LEU A 1 344 ? -18.922 -49.111 -36.952 1.00 87.62 344 LEU A N 1
ATOM 2738 C CA . LEU A 1 344 ? -20.135 -48.553 -37.550 1.00 87.62 344 LEU A CA 1
ATOM 2739 C C . LEU A 1 344 ? -19.916 -47.097 -37.986 1.00 87.62 344 LEU A C 1
ATOM 2741 O O . LEU A 1 344 ? -20.416 -46.692 -39.030 1.00 87.62 344 LEU A O 1
ATOM 2745 N N . ILE A 1 345 ? -19.141 -46.333 -37.206 1.00 87.50 345 ILE A N 1
ATOM 2746 C CA . ILE A 1 345 ? -18.750 -44.944 -37.492 1.00 87.50 345 ILE A CA 1
ATOM 2747 C C . ILE A 1 345 ? -17.240 -44.814 -37.261 1.00 87.50 345 ILE A C 1
ATOM 2749 O O . ILE A 1 345 ? -16.731 -45.296 -36.243 1.00 87.50 345 ILE A O 1
ATOM 2753 N N . ILE A 1 346 ? -16.537 -44.190 -38.209 1.00 85.25 346 ILE A N 1
ATOM 2754 C CA . ILE A 1 346 ? -15.104 -43.875 -38.134 1.00 85.25 346 ILE A CA 1
ATOM 2755 C C . ILE A 1 346 ? -14.932 -42.420 -38.579 1.00 85.25 346 ILE A C 1
ATOM 2757 O O . ILE A 1 346 ? -15.327 -42.103 -39.702 1.00 85.25 346 ILE A O 1
ATOM 2761 N N . ASN A 1 347 ? -14.333 -41.578 -37.732 1.00 77.19 347 ASN A N 1
ATOM 2762 C CA . ASN A 1 347 ? -14.149 -40.138 -37.956 1.00 77.19 347 ASN A CA 1
ATOM 2763 C C . ASN A 1 347 ? -15.461 -39.406 -38.295 1.00 77.19 347 ASN A C 1
ATOM 2765 O O . ASN A 1 347 ? -15.572 -38.762 -39.342 1.00 77.19 347 ASN A O 1
ATOM 2769 N N . GLY A 1 348 ? -16.480 -39.551 -37.447 1.00 67.44 348 GLY A N 1
ATOM 2770 C CA . GLY A 1 348 ? -17.703 -38.758 -37.578 1.00 67.44 348 GLY A CA 1
ATOM 2771 C C . GLY A 1 348 ? -17.428 -37.273 -37.320 1.00 67.44 348 GLY A C 1
ATOM 2772 O O . GLY A 1 348 ? -16.726 -36.928 -36.374 1.00 67.44 348 GLY A O 1
ATOM 2773 N N . SER A 1 349 ? -17.943 -36.412 -38.200 1.00 52.81 349 SER A N 1
ATOM 2774 C CA . SER A 1 349 ? -17.728 -34.956 -38.193 1.00 52.81 349 SER A CA 1
ATOM 2775 C C . SER A 1 349 ? -18.646 -34.204 -37.247 1.00 52.81 349 SER A C 1
ATOM 2777 O O . SER A 1 349 ? -19.864 -34.508 -37.302 1.00 52.81 349 SER A O 1
#

InterPro domains:
  IPR001507 Zona pellucida domain [PS51034] (152-349)
  IPR001507 Zona pellucida domain [SM00241] (152-349)
  IPR042235 Zona pellucida, ZP-C domain [G3DSA:2.60.40.4100] (275-349)
  IPR055355 ZP-C domain [PF00100] (273-348)
  IPR055356 ZP-N domain [PF23344] (153-248)
  IPR058876 ZP-domain containing protein, Ig-like domain [PF26562] (7-44)

Sequence (349 aa):
MLLTSLQRRAEQGVTTFTLQLIYGLVVFPEYAPFSHSAVVDAVLLDIVPPSVTGNCDQENFHITVDYRNQDPFFVVLVGKRLLNHELAQQYLTEGDADFTITLPFSSPDAVFESVHSSSVRSRLDVALLNPYNNMTIKYFSLACSFLKTLTECFSNGTMTALAVKVESAPGLNPGQLTLSDPACGPTYSDDRFAYFHFTVNSCGTTRKFINNVMLYENEISLPDELEVKLNATVSSEEEYQLKVSCYYVANTTRTLAFLTRPRDHEPFVETGTGRLMVRMRLAQDASYNTFHQEEDYPVVRYLRQPLHFEVELTTSSDPKVALVLDHCWATLNEDRDSRPRWNLIINGS

pLDDT: mean 81.65, std 15.35, range [31.98, 97.38]

Mean predicted aligned error: 18.2 Å

Nearest PDB structures (foldseek):
  8rki-assembly1_C  TM=7.124E-01  e=6.024E-04  Oryzias latipes
  8bqu-assembly1_A  TM=4.166E-01  e=4.694E-04  Oryzias latipes
  3nk3-assembly1_A  TM=4.330E-01  e=1.153E-03  Gallus gallus
  3nk3-assembly1_B  TM=4.650E-01  e=3.634E-03  Gallus gallus
  8rki-assembly1_A  TM=4.233E-01  e=1.204E-02  Oryzias latipes

Secondary structure (DSSP, 8-state):
--EEEEEEEEETTEEEEEEEEEEEEEETTTTEEEEEEEEEEEEEE--PPPEEEEEE-SSEEEEEEE-TTS----EEEETTEE--HHHHHHHEEE-SSEEEEEEETT-TT-EEEEEETTEEEEEEEEEEE-TTT--EEEEEEEEEEE---SEEE-TTSEEEEEEE-BTT-TT--GGG-B-SSTT---SEE-SSEEEEEEETTSTT-EEEEETTEEEEEEEEB--HHHHHHHHHHS-S-----EEEEEEEESS------------S-S--------PPPEEEEEESSTT-S-B--GGG-S----TT---EEEEEESS---TT-------EEEESSS-TT-SSEEEEESS--

Solvent-accessible surface area (backbone atoms only — not comparable to full-atom values): 21086 Å² total; per-residue (Å²): 108,80,55,76,50,81,46,81,47,79,58,96,60,33,41,38,40,38,36,42,41,37,46,64,44,68,47,81,90,81,63,45,80,45,78,48,78,50,77,49,78,47,80,42,72,62,76,77,76,68,46,78,51,73,52,67,65,77,58,33,40,39,38,38,41,40,44,78,72,51,84,84,80,56,42,49,31,42,47,88,43,70,68,43,73,73,56,40,74,76,29,48,47,82,57,92,37,34,36,34,42,50,44,48,60,81,36,90,48,38,44,31,67,48,79,53,88,56,27,37,31,30,34,42,40,40,34,34,23,32,82,88,78,66,46,75,78,42,79,48,76,49,74,47,75,31,75,42,74,45,60,48,74,44,97,89,42,43,36,36,38,53,49,68,55,32,62,91,46,75,86,60,55,37,69,63,30,16,37,65,24,74,88,36,54,51,79,45,60,48,89,49,32,18,34,35,75,49,43,61,87,40,54,65,35,43,79,46,79,55,94,62,29,39,38,34,39,42,38,39,28,60,47,70,78,56,46,58,52,47,57,73,75,41,98,64,98,72,83,64,74,47,81,44,77,41,81,42,71,69,72,69,98,61,85,74,73,76,66,71,61,67,65,96,60,66,85,71,82,67,82,74,81,78,77,84,48,70,48,76,46,46,26,77,48,95,78,69,83,51,64,66,56,82,86,55,60,82,78,86,80,59,92,91,60,86,80,39,75,45,76,45,65,78,75,68,88,56,91,88,66,81,90,68,68,38,71,41,68,50,48,87,55,92,50,86,84,46,80,66,67,47,78,78,37,76,79,42,121